Protein AF-0000000075268936 (afdb_homodimer)

Foldseek 3Di:
DPPPDDDPPPPPPPPPPPPPVPLQFDWDAFAPPDDLCVLCVVLVFDSVLLLQLQEDCQFPVNPDRHLVVLLVQLVVLLLVLQLVVCPVPDPDPVRSVVSSVVLLPLVLQLVLLVVSPSQNSHTHGGSDPDDDSVSSSSSSSSSLSRSCVPPNNVSSSVCCVVRRD/DPPPPPPPPPPPPPPPPPPPVPLQFDWDAFAPPDDLCVLCVVLVFDSVLLLQLQEDCQFPVNPDRHLVVLLVQLVVLLLVLQLVVCPVPDPDPVRSVVSSVVLLPLVLQLVLLVVSPSQNSHTHGGSDPDDDSVSSSSSSSSSLSRSCVPPNNVSSSVCCVVRRD

Radius of gyration: 30.67 Å; Cα contacts (8 Å, |Δi|>4): 465; chains: 2; bounding box: 34×104×114 Å

Nearest PDB structures (foldseek):
  7qh7-assembly1_c  TM=8.780E-01  e=1.362E-05  Homo sapiens
  3j6b-assembly1_9  TM=8.388E-01  e=1.164E-05  Saccharomyces cerevisiae
  7oib-assembly1_c  TM=8.449E-01  e=4.105E-05  Homo sapiens
  9h4a-assembly1_B  TM=8.482E-01  e=9.513E-05  Arabidopsis thaliana
  7xw2-assembly1_A  TM=8.266E-01  e=1.710E-03  Homo sapiens

Sequence (330 aa):
MLSTSTLRMAAQQSRRTIHITRSLLAEKSASSTFNAQSMAQQFNLTPTVLTQALTHKSFKHGKVPSNERLQFVGQRSLEFFAMEANMEKMKSVGELKKAVSDVFGPAHLASKFDALGLEAGVQCHLPQDTIPTAVKSQTVLALVGAVYHERGLNAAKDFVKKNVLMLSTSTLRMAAQQSRRTIHITRSLLAEKSASSTFNAQSMAQQFNLTPTVLTQALTHKSFKHGKVPSNERLQFVGQRSLEFFAMEANMEKMKSVGELKKAVSDVFGPAHLASKFDALGLEAGVQCHLPQDTIPTAVKSQTVLALVGAVYHERGLNAAKDFVKKNVL

InterPro domains:
  IPR000999 Ribonuclease III domain [PF14622] (48-165)
  IPR000999 Ribonuclease III domain [SM00535] (48-165)
  IPR000999 Ribonuclease III domain [cd00593] (50-162)
  IPR036389 Ribonuclease III, endonuclease domain superfamily [G3DSA:1.10.1520.10] (5-165)
  IPR036389 Ribonuclease III, endonuclease domain superfamily [SSF69065] (39-163)
  IPR040030 Large ribosomal subunit protein mL57 [PTHR28160] (40-165)

Secondary structure (DSSP, 8-state):
------------------------PEEEPPPTT--HHHHHHHTT--HHHHHHHTB-TTGGGGSS--SHHHHHHHHHHHHHHHHHHHTTT--SHHHHHHHHHHHT-HHHHHHHHHHTT-GGG-BEEESSSS--HHHHHHHHHHHHHHHHHHHHHHHHHHHHHHHT-/------------------------PEEEPPPTT--HHHHHHHTT--HHHHHHHTB-TTGGGGSS--SHHHHHHHHHHHHHHHHHHHTTT--SHHHHHHHHHHHT-HHHHHHHHHHTT-GGG-BEEESSSS--HHHHHHHHHHHHHHHHHHHHHHHHHHHHHHHT-

pLDDT: mean 87.33, std 19.72, range [32.16, 98.88]

Solvent-accessible surface area (backbone atoms only — not comparable to full-atom values): 17901 Å² total; per-residue (Å²): 136,82,79,79,79,77,88,74,77,73,79,73,75,72,71,74,71,76,74,71,72,67,72,58,62,39,76,39,60,53,38,91,82,47,52,53,60,64,56,13,54,75,66,73,43,54,41,69,54,44,50,26,22,29,18,41,60,51,24,74,76,51,76,52,73,41,16,61,46,30,23,54,50,10,47,39,49,48,49,34,50,42,41,66,75,35,52,83,79,30,81,47,49,68,53,34,51,48,58,39,50,53,61,64,32,48,70,52,29,26,51,37,27,58,73,68,62,47,71,45,51,34,21,30,41,40,62,55,97,60,84,50,52,68,57,32,24,45,33,43,27,2,44,44,12,42,34,31,72,76,56,29,68,68,51,25,50,52,48,39,59,74,61,71,105,136,84,79,77,79,76,79,76,76,76,77,75,75,76,75,73,74,75,73,71,71,68,73,58,62,41,76,38,61,53,38,92,81,49,50,52,60,64,55,13,54,77,66,72,44,53,40,67,55,44,48,25,21,28,17,41,60,52,24,74,77,52,75,50,75,40,18,62,46,30,22,53,50,10,46,38,48,49,51,35,50,41,42,65,74,36,51,83,78,29,81,46,50,69,54,34,51,49,58,40,50,52,63,64,31,48,70,52,29,26,51,37,26,60,74,67,62,47,71,45,52,35,22,30,40,39,63,53,97,59,84,49,53,67,56,33,25,46,33,44,26,2,44,46,13,42,35,31,70,76,56,29,68,68,51,26,51,53,50,37,54,72,62,71,98

Structure (mmCIF, N/CA/C/O backbone):
data_AF-0000000075268936-model_v1
#
loop_
_entity.id
_entity.type
_entity.pdbx_description
1 polymer 'RNase III domain-containing protein'
#
loop_
_atom_site.group_PDB
_atom_site.id
_atom_site.type_symbol
_atom_site.label_atom_id
_atom_site.label_alt_id
_atom_site.label_comp_id
_atom_site.label_asym_id
_atom_site.label_entity_id
_atom_site.label_seq_id
_atom_site.pdbx_PDB_ins_code
_atom_site.Cartn_x
_atom_site.Cartn_y
_atom_site.Cartn_z
_atom_site.occupancy
_atom_site.B_iso_or_equiv
_atom_site.auth_seq_id
_atom_site.auth_comp_id
_atom_site.auth_asym_id
_atom_site.auth_atom_id
_atom_site.pdbx_PDB_model_num
ATOM 1 N N . MET A 1 1 ? 8.93 -70.562 57.281 1 32.69 1 MET A N 1
ATOM 2 C CA . MET A 1 1 ? 9.594 -70.312 56 1 32.69 1 MET A CA 1
ATOM 3 C C . MET A 1 1 ? 8.57 -70 54.938 1 32.69 1 MET A C 1
ATOM 5 O O . MET A 1 1 ? 8.062 -70.938 54.25 1 32.69 1 MET A O 1
ATOM 9 N N . LEU A 1 2 ? 7.504 -69.062 55.25 1 36.91 2 LEU A N 1
ATOM 10 C CA . LEU A 1 2 ? 6.395 -68.688 54.406 1 36.91 2 LEU A CA 1
ATOM 11 C C . LEU A 1 2 ? 6.902 -68.062 53.094 1 36.91 2 LEU A C 1
ATOM 13 O O . LEU A 1 2 ? 7.715 -67.125 53.125 1 36.91 2 LEU A O 1
ATOM 17 N N . SER A 1 3 ? 6.832 -68.812 52.062 1 39.16 3 SER A N 1
ATOM 18 C CA . SER A 1 3 ? 7.199 -68.562 50.688 1 39.16 3 SER A CA 1
ATOM 19 C C . SER A 1 3 ? 6.352 -67.438 50.094 1 39.16 3 SER A C 1
ATOM 21 O O . SER A 1 3 ? 5.125 -67.562 50.031 1 39.16 3 SER A O 1
ATOM 23 N N . THR A 1 4 ? 6.551 -66.125 50.562 1 45.56 4 T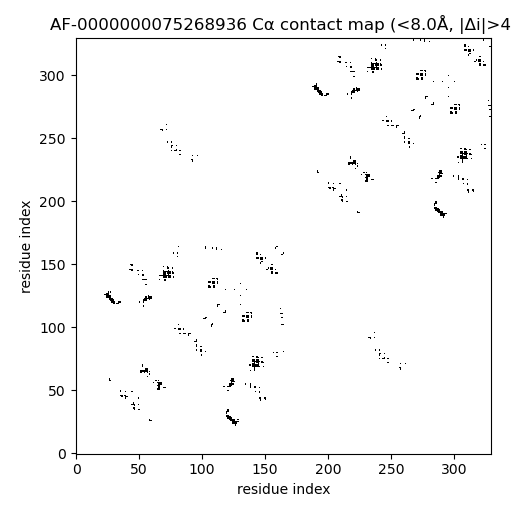HR A N 1
ATOM 24 C CA . THR A 1 4 ? 5.934 -64.938 49.969 1 45.56 4 THR A CA 1
ATOM 25 C C . THR A 1 4 ? 6.129 -64.938 48.469 1 45.56 4 THR A C 1
ATOM 27 O O . THR A 1 4 ? 7.262 -64.875 47.969 1 45.56 4 THR A O 1
ATOM 30 N N . SER A 1 5 ? 5.219 -65.625 47.781 1 32.56 5 SER A N 1
ATOM 31 C CA . SER A 1 5 ? 5.102 -65.688 46.344 1 32.56 5 SER A CA 1
ATOM 32 C C . SER A 1 5 ? 5.285 -64.312 45.719 1 32.56 5 SER A C 1
ATOM 34 O O . SER A 1 5 ? 5.297 -63.281 46.438 1 32.56 5 SER A O 1
ATOM 36 N N . THR A 1 6 ? 4.551 -64 44.531 1 36.19 6 THR A N 1
ATOM 37 C CA . THR A 1 6 ? 4.66 -64.125 43.094 1 36.19 6 THR A CA 1
ATOM 38 C C . THR A 1 6 ? 4.684 -62.719 42.469 1 36.19 6 THR A C 1
ATOM 40 O O . THR A 1 6 ? 5.469 -62.469 41.531 1 36.19 6 THR A O 1
ATOM 43 N N . LEU A 1 7 ? 3.705 -61.625 42.75 1 41.34 7 LEU A N 1
ATOM 44 C CA . LEU A 1 7 ? 3.102 -61.094 41.531 1 41.34 7 LEU A CA 1
ATOM 45 C C . LEU A 1 7 ? 3.912 -59.938 40.969 1 41.34 7 LEU A C 1
ATOM 47 O O . LEU A 1 7 ? 3.99 -58.875 41.594 1 41.34 7 LEU A O 1
ATOM 51 N N . ARG A 1 8 ? 4.988 -60.219 40.25 1 41.38 8 ARG A N 1
ATOM 52 C CA . ARG A 1 8 ? 5.699 -59.219 39.469 1 41.38 8 ARG A CA 1
ATOM 53 C C . ARG A 1 8 ? 4.77 -58.562 38.438 1 41.38 8 ARG A C 1
ATOM 55 O O . ARG A 1 8 ? 4.336 -59.188 37.469 1 41.38 8 ARG A O 1
ATOM 62 N N . MET A 1 9 ? 3.826 -57.688 38.875 1 38.75 9 MET A N 1
ATOM 63 C CA . MET A 1 9 ? 3.113 -56.938 37.844 1 38.75 9 MET A CA 1
ATOM 64 C C . MET A 1 9 ? 4.09 -56.219 36.938 1 38.75 9 MET A C 1
ATOM 66 O O . MET A 1 9 ? 4.887 -55.375 37.375 1 38.75 9 MET A O 1
ATOM 70 N N . ALA A 1 10 ? 4.531 -56.812 35.844 1 33.56 10 ALA A N 1
ATOM 71 C CA . ALA A 1 10 ? 5.246 -56.188 34.75 1 33.56 10 ALA A CA 1
ATOM 72 C C . ALA A 1 10 ? 4.523 -54.938 34.281 1 33.56 10 ALA A C 1
ATOM 74 O O . ALA A 1 10 ? 3.357 -54.969 33.875 1 33.56 10 ALA A O 1
ATOM 75 N N . ALA A 1 11 ? 4.676 -53.781 34.906 1 37.75 11 ALA A N 1
ATOM 76 C CA . ALA A 1 11 ? 4.297 -52.5 34.312 1 37.75 11 ALA A CA 1
ATOM 77 C C . ALA A 1 11 ? 4.656 -52.438 32.812 1 37.75 11 ALA A C 1
ATOM 79 O O . ALA A 1 11 ? 5.836 -52.5 32.469 1 37.75 11 ALA A O 1
ATOM 80 N N . GLN A 1 12 ? 3.91 -53.188 31.953 1 33.09 12 GLN A N 1
ATOM 81 C CA . GLN A 1 12 ? 4.066 -52.969 30.516 1 33.09 12 GLN A CA 1
ATOM 82 C C . GLN A 1 12 ? 4.09 -51.469 30.203 1 33.09 12 GLN A C 1
ATOM 84 O O . GLN A 1 12 ? 3.15 -50.75 30.531 1 33.09 12 GLN A O 1
ATOM 89 N N . GLN A 1 13 ? 5.215 -50.812 30.25 1 41.91 13 GLN A N 1
ATOM 90 C CA . GLN A 1 13 ? 5.43 -49.5 29.625 1 41.91 13 GLN A CA 1
ATOM 91 C C . GLN A 1 13 ? 4.801 -49.438 28.234 1 41.91 13 GLN A C 1
ATOM 93 O O . GLN A 1 13 ? 5.211 -50.188 27.328 1 41.91 13 GLN A O 1
ATOM 98 N N . SER A 1 14 ? 3.471 -49.438 28.203 1 41.81 14 SER A N 1
ATOM 99 C CA . SER A 1 14 ? 2.885 -49.094 26.906 1 41.81 14 SER A CA 1
ATOM 100 C C . SER A 1 14 ? 3.629 -47.938 26.25 1 41.81 14 SER A C 1
ATOM 102 O O . SER A 1 14 ? 3.686 -46.844 26.797 1 41.81 14 SER A O 1
ATOM 104 N N . ARG A 1 15 ? 4.715 -48.219 25.641 1 39.12 15 ARG A N 1
ATOM 105 C CA . ARG A 1 15 ? 5.258 -47.219 24.703 1 39.12 15 ARG A CA 1
ATOM 106 C C . ARG A 1 15 ? 4.18 -46.719 23.75 1 39.12 15 ARG A C 1
ATOM 108 O O . ARG A 1 15 ? 3.684 -47.469 22.906 1 39.12 15 ARG A O 1
ATOM 115 N N . ARG A 1 16 ? 3.248 -45.906 24.266 1 41.31 16 ARG A N 1
ATOM 116 C CA . ARG A 1 16 ? 2.441 -45.188 23.297 1 41.31 16 ARG A CA 1
ATOM 117 C C . ARG A 1 16 ? 3.299 -44.656 22.156 1 41.31 16 ARG A C 1
ATOM 119 O O . ARG A 1 16 ? 4.211 -43.844 22.359 1 41.31 16 ARG A O 1
ATOM 126 N N . THR A 1 17 ? 3.613 -45.531 21.172 1 39.28 17 THR A N 1
ATOM 127 C CA . THR A 1 17 ? 4.16 -45.031 19.922 1 39.28 17 THR A CA 1
ATOM 128 C C . THR A 1 17 ? 3.369 -43.812 19.453 1 39.28 17 THR A C 1
ATOM 130 O O . THR A 1 17 ? 2.174 -43.906 19.172 1 39.28 17 THR A O 1
ATOM 133 N N . ILE A 1 18 ? 3.684 -42.656 19.922 1 45.47 18 ILE A N 1
ATOM 134 C CA . ILE A 1 18 ? 3.148 -41.438 19.312 1 45.47 18 ILE A CA 1
ATOM 135 C C . ILE A 1 18 ? 3.289 -41.5 17.797 1 45.47 18 ILE A C 1
ATOM 137 O O . ILE A 1 18 ? 4.406 -41.531 17.266 1 45.47 18 ILE A O 1
ATOM 141 N N . HIS A 1 19 ? 2.43 -42.281 17.109 1 42.88 19 HIS A N 1
ATOM 142 C CA . HIS A 1 19 ? 2.332 -42.156 15.664 1 42.88 19 HIS A CA 1
ATOM 143 C C . HIS A 1 19 ? 2.246 -40.688 15.242 1 42.88 19 HIS A C 1
ATOM 145 O O . HIS A 1 19 ? 1.24 -40.031 15.5 1 42.88 19 HIS A O 1
ATOM 151 N N . ILE A 1 20 ? 3.309 -39.969 15.289 1 44.38 20 ILE A N 1
ATOM 152 C CA . ILE A 1 20 ? 3.336 -38.656 14.648 1 44.38 20 ILE A CA 1
ATOM 153 C C . ILE A 1 20 ? 2.797 -38.781 13.227 1 44.38 20 ILE A C 1
ATOM 155 O O . ILE A 1 20 ? 3.381 -39.469 12.383 1 44.38 20 ILE A O 1
ATOM 159 N N . THR A 1 21 ? 1.53 -39 13.055 1 43.47 21 THR A N 1
ATOM 160 C CA . THR A 1 21 ? 0.944 -38.844 11.734 1 43.47 21 THR A CA 1
ATOM 161 C C . THR A 1 21 ? 1.653 -37.75 10.953 1 43.47 21 THR A C 1
ATOM 163 O O . THR A 1 21 ? 1.593 -36.562 11.336 1 43.47 21 THR A O 1
ATOM 166 N N . ARG A 1 22 ? 2.789 -37.969 10.492 1 45 22 ARG A N 1
ATOM 167 C CA . ARG A 1 22 ? 3.439 -37.031 9.586 1 45 22 ARG A CA 1
ATOM 168 C C . ARG A 1 22 ? 2.451 -36.5 8.555 1 45 22 ARG A C 1
ATOM 170 O O . ARG A 1 22 ? 1.858 -37.281 7.793 1 45 22 ARG A O 1
ATOM 177 N N . SER A 1 23 ? 1.627 -35.625 8.945 1 50.75 23 SER A N 1
ATOM 178 C CA . SER A 1 23 ? 0.764 -34.969 7.973 1 50.75 23 SER A CA 1
ATOM 179 C C . SER A 1 23 ? 1.445 -34.875 6.609 1 50.75 23 SER A C 1
ATOM 181 O O . SER A 1 23 ? 2.549 -34.312 6.504 1 50.75 23 SER A O 1
ATOM 183 N N . LEU A 1 24 ? 1.363 -35.812 5.723 1 58.16 24 LEU A N 1
ATOM 184 C CA . LEU A 1 24 ? 2.037 -36 4.441 1 58.16 24 LEU A CA 1
ATOM 185 C C . LEU A 1 24 ? 1.908 -34.75 3.578 1 58.16 24 LEU A C 1
ATOM 187 O O . LEU A 1 24 ? 0.797 -34.312 3.289 1 58.16 24 LEU A O 1
ATOM 191 N N . LEU A 1 25 ? 2.793 -33.906 3.738 1 63.84 25 LEU A N 1
ATOM 192 C CA . LEU A 1 25 ? 2.908 -32.844 2.76 1 63.84 25 LEU A CA 1
ATOM 193 C C . LEU A 1 25 ? 2.865 -33.406 1.339 1 63.84 25 LEU A C 1
ATOM 195 O O . LEU A 1 25 ? 3.404 -34.469 1.067 1 63.84 25 LEU A O 1
ATOM 199 N N . ALA A 1 26 ? 1.81 -33 0.592 1 73.25 26 ALA A N 1
ATOM 200 C CA . ALA A 1 26 ? 1.716 -33.344 -0.82 1 73.25 26 ALA A CA 1
ATOM 201 C C . ALA A 1 26 ? 2.213 -32.219 -1.71 1 73.25 26 ALA A C 1
ATOM 203 O O . ALA A 1 26 ? 1.9 -31.047 -1.47 1 73.25 26 ALA A O 1
ATOM 204 N N . GLU A 1 27 ? 3.186 -32.594 -2.533 1 80.88 27 GLU A N 1
ATOM 205 C CA . GLU A 1 27 ? 3.633 -31.641 -3.547 1 80.88 27 GLU A CA 1
ATOM 206 C C . GLU A 1 27 ? 2.621 -31.531 -4.688 1 80.88 27 GLU A C 1
ATOM 208 O O . GLU A 1 27 ? 2.17 -32.531 -5.219 1 80.88 27 GLU A O 1
ATOM 213 N N . LYS A 1 28 ? 2.109 -30.344 -4.824 1 85.75 28 LYS A N 1
ATOM 214 C CA . LYS A 1 28 ? 1.251 -30.094 -5.98 1 85.75 28 LYS A CA 1
ATOM 215 C C . LYS A 1 28 ? 2.01 -29.344 -7.074 1 85.75 28 LYS A C 1
ATOM 217 O O . LYS A 1 28 ? 2.479 -28.219 -6.863 1 85.75 28 LYS A O 1
ATOM 222 N N . SER A 1 29 ? 2.15 -30 -8.195 1 87.25 29 SER A N 1
ATOM 223 C CA . SER A 1 29 ? 2.697 -29.375 -9.398 1 87.25 29 SER A CA 1
ATOM 224 C C . SER A 1 29 ? 1.588 -28.938 -10.352 1 87.25 29 SER A C 1
ATOM 226 O O . SER A 1 29 ? 0.415 -29.234 -10.125 1 87.25 29 SER A O 1
ATOM 228 N N . ALA A 1 30 ? 2.002 -28.188 -11.352 1 87.38 30 ALA A N 1
ATOM 229 C CA . ALA A 1 30 ? 1.01 -27.812 -12.359 1 87.38 30 ALA A CA 1
ATOM 230 C C . ALA A 1 30 ? 0.38 -29.062 -12.984 1 87.38 30 ALA A C 1
ATOM 232 O O . ALA A 1 30 ? 1.065 -30.047 -13.234 1 87.38 30 ALA A O 1
ATOM 233 N N . SER A 1 31 ? -0.886 -28.953 -13.148 1 84.62 31 SER A N 1
ATOM 234 C CA . SER A 1 31 ? -1.582 -30.094 -13.742 1 84.62 31 SER A CA 1
ATOM 235 C C . SER A 1 31 ? -1.047 -30.391 -15.141 1 84.62 31 SER A C 1
ATOM 237 O O . SER A 1 31 ? -0.481 -29.516 -15.797 1 84.62 31 SER A O 1
ATOM 239 N N . SER A 1 32 ? -1.181 -31.578 -15.578 1 85.19 32 SER A N 1
ATOM 240 C CA . SER A 1 32 ? -0.719 -32 -16.891 1 85.19 32 SER A CA 1
ATOM 241 C C . SER A 1 32 ? -1.484 -31.297 -18 1 85.19 32 SER A C 1
ATOM 243 O O . SER A 1 32 ? -0.992 -31.188 -19.125 1 85.19 32 SER A O 1
ATOM 245 N N . THR A 1 33 ? -2.602 -30.781 -17.688 1 86.31 33 THR A N 1
ATOM 246 C CA . THR A 1 33 ? -3.439 -30.125 -18.672 1 86.31 33 THR A CA 1
ATOM 247 C C . THR A 1 33 ? -3.201 -28.609 -18.656 1 86.31 33 THR A C 1
ATOM 249 O O . THR A 1 33 ? -3.711 -27.891 -19.516 1 86.31 33 THR A O 1
ATOM 252 N N . PHE A 1 34 ? -2.43 -28.266 -17.625 1 89.94 34 PHE A N 1
ATOM 253 C CA . PHE A 1 34 ? -2.178 -26.844 -17.5 1 89.94 34 PHE A CA 1
ATOM 254 C C . PHE A 1 34 ? -1.255 -26.359 -18.609 1 89.94 34 PHE A C 1
ATOM 256 O O . PHE A 1 34 ? -0.156 -26.891 -18.797 1 89.94 34 PHE A O 1
ATOM 263 N N . ASN A 1 35 ? -1.751 -25.406 -19.406 1 92.12 35 ASN A N 1
ATOM 264 C CA . ASN A 1 35 ? -0.965 -24.766 -20.469 1 92.12 35 ASN A CA 1
ATOM 265 C C . ASN A 1 35 ? -0.542 -23.359 -20.078 1 92.12 35 ASN A C 1
ATOM 267 O O . ASN A 1 35 ? -1.312 -22.406 -20.234 1 92.12 35 ASN A O 1
ATOM 271 N N . ALA A 1 36 ? 0.721 -23.328 -19.688 1 92.5 36 ALA A N 1
ATOM 272 C CA . ALA A 1 36 ? 1.237 -22.047 -19.203 1 92.5 36 ALA A CA 1
ATOM 273 C C . ALA A 1 36 ? 1.24 -21 -20.312 1 92.5 36 ALA A C 1
ATOM 275 O O . ALA A 1 36 ? 0.96 -19.828 -20.062 1 92.5 36 ALA A O 1
ATOM 276 N N . GLN A 1 37 ? 1.532 -21.453 -21.484 1 94.12 37 GLN A N 1
ATOM 277 C CA . GLN A 1 37 ? 1.596 -20.547 -22.609 1 94.12 37 GLN A CA 1
ATOM 278 C C . GLN A 1 37 ? 0.224 -19.938 -22.922 1 94.12 37 GLN A C 1
ATOM 280 O O . GLN A 1 37 ? 0.09 -18.734 -23.078 1 94.12 37 GLN A O 1
ATOM 285 N N . SER A 1 38 ? -0.738 -20.781 -22.938 1 94.69 38 SER A N 1
ATOM 286 C CA . SER A 1 38 ? -2.096 -20.328 -23.234 1 94.69 38 SER A CA 1
ATOM 287 C C . SER A 1 38 ? -2.623 -19.391 -22.156 1 94.69 38 SER A C 1
ATOM 289 O O . SER A 1 38 ? -3.186 -18.344 -22.469 1 94.69 38 SER A O 1
ATOM 291 N N . MET A 1 39 ? -2.445 -19.719 -20.953 1 94.5 39 MET A N 1
ATOM 292 C CA . MET A 1 39 ? -2.928 -18.875 -19.844 1 94.5 39 MET A CA 1
ATOM 293 C C . MET A 1 39 ? -2.178 -17.547 -19.812 1 94.5 39 MET A C 1
ATOM 295 O O . MET A 1 39 ? -2.779 -16.5 -19.578 1 94.5 39 MET A O 1
ATOM 299 N N . ALA A 1 40 ? -0.877 -17.641 -20 1 96.38 40 ALA A N 1
ATOM 300 C CA . ALA A 1 40 ? -0.067 -16.422 -20 1 96.38 40 ALA A CA 1
ATOM 301 C C . ALA A 1 40 ? -0.568 -15.438 -21.047 1 96.38 40 ALA A C 1
ATOM 303 O O . ALA A 1 40 ? -0.594 -14.227 -20.812 1 96.38 40 ALA A O 1
ATOM 304 N N . GLN A 1 41 ? -0.966 -15.93 -22.156 1 95.62 41 GLN A N 1
ATOM 305 C CA . GLN A 1 41 ? -1.459 -15.086 -23.25 1 95.62 41 GLN A CA 1
ATOM 306 C C . GLN A 1 41 ? -2.725 -14.344 -22.828 1 95.62 41 GLN A C 1
ATOM 308 O O . GLN A 1 41 ? -2.949 -13.211 -23.25 1 95.62 41 GLN A O 1
ATOM 313 N N . GLN A 1 42 ? -3.521 -14.977 -22 1 93.94 42 GLN A N 1
ATOM 314 C CA . GLN A 1 42 ? -4.746 -14.352 -21.516 1 93.94 42 GLN A CA 1
ATOM 315 C C . GLN A 1 42 ? -4.441 -13.07 -20.75 1 93.94 42 GLN A C 1
ATOM 317 O O . GLN A 1 42 ? -5.234 -12.125 -20.766 1 93.94 42 GLN A O 1
ATOM 322 N N . PHE A 1 43 ? -3.25 -13.055 -20.141 1 95.12 43 PHE A N 1
ATOM 323 C CA . PHE A 1 43 ? -2.881 -11.914 -19.312 1 95.12 43 PHE A CA 1
ATOM 324 C C . PHE A 1 43 ? -1.768 -11.102 -19.953 1 95.12 43 PHE A C 1
ATOM 326 O O . PHE A 1 43 ? -1.214 -10.195 -19.344 1 95.12 43 PHE A O 1
ATOM 333 N N . ASN A 1 44 ? -1.39 -11.516 -21.188 1 97.19 44 ASN A N 1
ATOM 334 C CA . ASN A 1 44 ? -0.283 -10.898 -21.906 1 97.19 44 ASN A CA 1
ATOM 335 C C . ASN A 1 44 ? 1.008 -10.938 -21.094 1 97.19 44 ASN A C 1
ATOM 337 O O . ASN A 1 44 ? 1.688 -9.922 -20.953 1 97.19 44 ASN A O 1
ATOM 341 N N . LEU A 1 45 ? 1.224 -12.086 -20.484 1 98.44 45 LEU A N 1
ATOM 342 C CA . LEU A 1 45 ? 2.439 -12.336 -19.719 1 98.44 45 LEU A CA 1
ATOM 343 C C . LEU A 1 45 ? 3.312 -13.375 -20.406 1 98.44 45 LEU A C 1
ATOM 345 O O . LEU A 1 45 ? 2.84 -14.109 -21.281 1 98.44 45 LEU A O 1
ATOM 349 N N . THR A 1 46 ? 4.57 -13.375 -20.094 1 98.25 46 THR A N 1
ATOM 350 C CA . THR A 1 46 ? 5.406 -14.508 -20.469 1 98.25 46 THR A CA 1
ATOM 351 C C . THR A 1 46 ? 5.09 -15.727 -19.609 1 98.25 46 THR A C 1
ATOM 353 O O . THR A 1 46 ? 4.746 -15.586 -18.422 1 98.25 46 THR A O 1
ATOM 356 N N . PRO A 1 47 ? 5.215 -16.875 -20.234 1 97.69 47 PRO A N 1
ATOM 357 C CA . PRO A 1 47 ? 4.938 -18.078 -19.453 1 97.69 47 PRO A CA 1
ATOM 358 C C . PRO A 1 47 ? 5.812 -18.188 -18.203 1 97.69 47 PRO A C 1
ATOM 360 O O . PRO A 1 47 ? 5.367 -18.703 -17.188 1 97.69 47 PRO A O 1
ATOM 363 N N . THR A 1 48 ? 6.973 -17.703 -18.281 1 97.5 48 THR A N 1
ATOM 364 C CA . THR A 1 48 ? 7.898 -17.781 -17.156 1 97.5 48 THR A CA 1
ATOM 365 C C . THR A 1 48 ? 7.398 -16.953 -15.984 1 97.5 48 THR A C 1
ATOM 367 O O . THR A 1 48 ? 7.371 -17.422 -14.844 1 97.5 48 THR A O 1
ATOM 370 N N . VAL A 1 49 ? 6.938 -15.781 -16.266 1 98.19 49 VAL A N 1
ATOM 371 C CA . VAL A 1 49 ? 6.465 -14.883 -15.203 1 98.19 49 VAL A CA 1
ATOM 372 C C . VAL A 1 49 ? 5.148 -15.406 -14.641 1 98.19 49 VAL A C 1
ATOM 374 O O . VAL A 1 49 ? 4.926 -15.359 -13.422 1 98.19 49 VAL A O 1
ATOM 377 N N . LEU A 1 50 ? 4.301 -15.922 -15.523 1 98.44 50 LEU A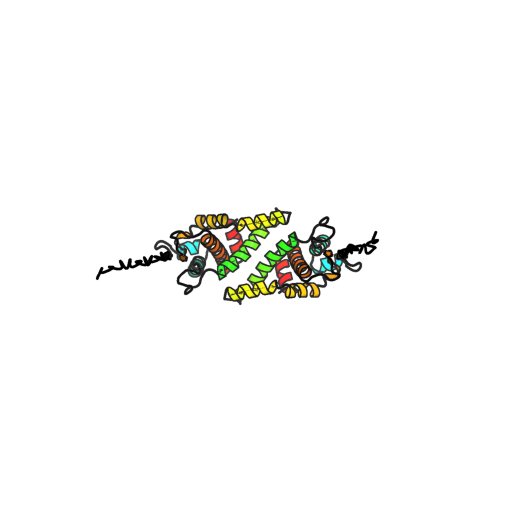 N 1
ATOM 378 C CA . LEU A 1 50 ? 3.053 -16.5 -15.039 1 98.44 50 LEU A CA 1
ATOM 379 C C . LEU A 1 50 ? 3.328 -17.688 -14.117 1 98.44 50 LEU A C 1
ATOM 381 O O . LEU A 1 50 ? 2.73 -17.797 -13.047 1 98.44 50 LEU A O 1
ATOM 385 N N . THR A 1 51 ? 4.25 -18.531 -14.539 1 97.75 51 THR A N 1
ATOM 386 C CA . THR A 1 51 ? 4.59 -19.703 -13.734 1 97.75 51 THR A CA 1
ATOM 387 C C . THR A 1 51 ? 5.133 -19.266 -12.367 1 97.75 51 THR A C 1
ATOM 389 O O . THR A 1 51 ? 4.762 -19.844 -11.344 1 97.75 51 THR A O 1
ATOM 392 N N . GLN A 1 52 ? 5.926 -18.281 -12.375 1 98 52 GLN A N 1
ATOM 393 C CA . GLN A 1 52 ? 6.441 -17.766 -11.109 1 98 52 GLN A CA 1
ATOM 394 C C . GLN A 1 52 ? 5.309 -17.25 -10.227 1 98 52 GLN A C 1
ATOM 396 O O . GLN A 1 52 ? 5.293 -17.5 -9.023 1 98 52 GLN A O 1
ATOM 401 N N . ALA A 1 53 ? 4.359 -16.547 -10.805 1 98.69 53 ALA A N 1
ATOM 402 C CA . ALA A 1 53 ? 3.225 -16 -10.062 1 98.69 53 ALA A CA 1
ATOM 403 C C . ALA A 1 53 ? 2.398 -17.125 -9.43 1 98.69 53 ALA A C 1
ATOM 405 O O . ALA A 1 53 ? 1.777 -16.922 -8.383 1 98.69 53 ALA A O 1
ATOM 406 N N . LEU A 1 54 ? 2.479 -18.297 -10.031 1 98.44 54 LEU A N 1
ATOM 407 C CA . LEU A 1 54 ? 1.658 -19.422 -9.594 1 98.44 54 LEU A CA 1
ATOM 408 C C . LEU A 1 54 ? 2.459 -20.375 -8.703 1 98.44 54 LEU A C 1
ATOM 410 O O . LEU A 1 54 ? 1.972 -21.438 -8.336 1 98.44 54 LEU A O 1
ATOM 414 N N . THR A 1 55 ? 3.627 -19.969 -8.281 1 98.19 55 THR A N 1
ATOM 415 C CA . THR A 1 55 ? 4.5 -20.828 -7.504 1 98.19 55 THR A CA 1
ATOM 416 C C . THR A 1 55 ? 4.609 -20.344 -6.062 1 98.19 55 THR A C 1
ATOM 418 O O . THR A 1 55 ? 5.195 -19.297 -5.805 1 98.19 55 THR A O 1
ATOM 421 N N . HIS A 1 56 ? 4.043 -21.078 -5.188 1 97.31 56 HIS A N 1
ATOM 422 C CA . HIS A 1 56 ? 4.121 -20.781 -3.762 1 97.31 56 HIS A CA 1
ATOM 423 C C . HIS A 1 56 ? 5.508 -21.078 -3.211 1 97.31 56 HIS A C 1
ATOM 425 O O . HIS A 1 56 ? 6.199 -21.969 -3.711 1 97.31 56 HIS A O 1
ATOM 431 N N . LYS A 1 57 ? 5.867 -20.453 -2.145 1 95.44 57 LYS A N 1
ATOM 432 C CA . LYS A 1 57 ? 7.203 -20.578 -1.569 1 95.44 57 LYS A CA 1
ATOM 433 C C . LYS A 1 57 ? 7.453 -22 -1.06 1 95.44 57 LYS A C 1
ATOM 435 O O . LYS A 1 57 ? 8.602 -22.406 -0.904 1 95.44 57 LYS A O 1
ATOM 440 N N . SER A 1 58 ? 6.383 -22.719 -0.757 1 93.31 58 SER A N 1
ATOM 441 C CA . SER A 1 58 ? 6.516 -24.062 -0.229 1 93.31 58 SER A CA 1
ATOM 442 C C . SER A 1 58 ? 6.949 -25.047 -1.317 1 93.31 58 SER A C 1
ATOM 444 O O . SER A 1 58 ? 7.352 -26.172 -1.021 1 93.31 58 SER A O 1
ATOM 446 N N . PHE A 1 59 ? 6.848 -24.578 -2.529 1 93.69 59 PHE A N 1
ATOM 447 C CA . PHE A 1 59 ? 7.117 -25.484 -3.641 1 93.69 59 PHE A CA 1
ATOM 448 C C . PHE A 1 59 ? 8.609 -25.766 -3.758 1 93.69 59 PHE A C 1
ATOM 450 O O . PHE A 1 59 ? 9.43 -24.844 -3.701 1 93.69 59 PHE A O 1
ATOM 457 N N . LYS A 1 60 ? 9.062 -27 -3.764 1 91.88 60 LYS A N 1
ATOM 458 C CA . LYS A 1 60 ? 10.43 -27.484 -3.963 1 91.88 60 LYS A CA 1
ATOM 459 C C . LYS A 1 60 ? 11.383 -26.844 -2.959 1 91.88 60 LYS A C 1
ATOM 461 O O . LYS A 1 60 ? 12.516 -26.5 -3.305 1 91.88 60 LYS A O 1
ATOM 466 N N . HIS A 1 61 ? 10.867 -26.547 -1.865 1 85.06 61 HIS A N 1
ATOM 467 C CA . HIS A 1 61 ? 11.664 -26.047 -0.744 1 85.06 61 HIS A CA 1
ATOM 468 C C . HIS A 1 61 ? 12.453 -24.812 -1.128 1 85.06 61 HIS A C 1
ATOM 470 O O . HIS A 1 61 ? 13.625 -24.672 -0.771 1 85.06 61 HIS A O 1
ATOM 476 N N . GLY A 1 62 ? 11.844 -24.031 -2.023 1 82.94 62 GLY A N 1
ATOM 477 C CA . GLY A 1 62 ? 12.445 -22.75 -2.348 1 82.94 62 GLY A CA 1
ATOM 478 C C . GLY A 1 62 ? 13.531 -22.844 -3.398 1 82.94 62 GLY A C 1
ATOM 479 O O . GLY A 1 62 ? 14.227 -21.859 -3.67 1 82.94 62 GLY A O 1
ATOM 480 N N . LYS A 1 63 ? 13.656 -23.938 -4.047 1 89.19 63 LYS A N 1
ATOM 481 C CA . LYS A 1 63 ? 14.711 -24.125 -5.039 1 89.19 63 LYS A CA 1
ATOM 482 C C . LYS A 1 63 ? 14.352 -23.453 -6.363 1 89.19 63 LYS A C 1
ATOM 484 O O . LYS A 1 63 ? 15.203 -23.328 -7.246 1 89.19 63 LYS A O 1
ATOM 489 N N . VAL A 1 64 ? 13.148 -23.125 -6.488 1 92.81 64 VAL A N 1
ATOM 490 C CA . VAL A 1 64 ? 12.688 -22.375 -7.656 1 92.81 64 VAL A CA 1
ATOM 491 C C . VAL A 1 64 ? 12.148 -21.016 -7.223 1 92.81 64 VAL A C 1
ATOM 493 O O . VAL A 1 64 ? 11.734 -20.844 -6.074 1 92.81 64 VAL A O 1
ATOM 496 N N . PRO A 1 65 ? 12.156 -20.094 -8.109 1 94.81 65 PRO A N 1
ATOM 497 C CA . PRO A 1 65 ? 11.633 -18.781 -7.742 1 94.81 65 PRO A CA 1
ATOM 498 C C . PRO A 1 65 ? 10.156 -18.828 -7.352 1 94.81 65 PRO A C 1
ATOM 500 O O . PRO A 1 65 ? 9.336 -19.375 -8.086 1 94.81 65 PRO A O 1
ATOM 503 N N . SER A 1 66 ? 9.844 -18.328 -6.18 1 97.69 66 SER A N 1
ATOM 504 C CA . SER A 1 66 ? 8.469 -18.25 -5.703 1 97.69 66 SER A CA 1
ATOM 505 C C . SER A 1 66 ? 7.812 -16.938 -6.113 1 97.69 66 SER A C 1
ATOM 507 O O . SER A 1 66 ? 8.469 -16.062 -6.684 1 97.69 66 SER A O 1
ATOM 509 N N . ASN A 1 67 ? 6.574 -16.875 -5.711 1 98.31 67 ASN A N 1
ATOM 510 C CA . ASN A 1 67 ? 5.828 -15.695 -6.133 1 98.31 67 ASN A CA 1
ATOM 511 C C . ASN A 1 67 ? 5.875 -14.594 -5.074 1 98.31 67 ASN A C 1
ATOM 513 O O . ASN A 1 67 ? 5.137 -13.609 -5.164 1 98.31 67 ASN A O 1
ATOM 517 N N . GLU A 1 68 ? 6.793 -14.617 -4.117 1 98.31 68 GLU A N 1
ATOM 518 C CA . GLU A 1 68 ? 6.812 -13.703 -2.977 1 98.31 68 GLU A CA 1
ATOM 519 C C . GLU A 1 68 ? 7.098 -12.273 -3.424 1 98.31 68 GLU A C 1
ATOM 521 O O . GLU A 1 68 ? 6.453 -11.328 -2.951 1 98.31 68 GLU A O 1
ATOM 526 N N . ARG A 1 69 ? 8.031 -12.133 -4.281 1 98.12 69 ARG A N 1
ATOM 527 C CA . ARG A 1 69 ? 8.344 -10.781 -4.742 1 98.12 69 ARG A CA 1
ATOM 528 C C . ARG A 1 69 ? 7.184 -10.195 -5.543 1 98.12 69 ARG A C 1
ATOM 530 O O . ARG A 1 69 ? 6.836 -9.023 -5.375 1 98.12 69 ARG A O 1
ATOM 537 N N . LEU A 1 70 ? 6.621 -11.008 -6.391 1 98.5 70 LEU A N 1
ATOM 538 C CA . LEU A 1 70 ? 5.465 -10.57 -7.164 1 98.5 70 LEU A CA 1
ATOM 539 C C . LEU A 1 70 ? 4.289 -10.25 -6.25 1 98.5 70 LEU A C 1
ATOM 541 O O . LEU A 1 70 ? 3.543 -9.297 -6.5 1 98.5 70 LEU A O 1
ATOM 545 N N . GLN A 1 71 ? 4.125 -11.062 -5.211 1 98.81 71 GLN A N 1
ATOM 546 C CA . GLN A 1 71 ? 3.096 -10.789 -4.215 1 98.81 71 GLN A CA 1
ATOM 547 C C . GLN A 1 71 ? 3.277 -9.398 -3.611 1 98.81 71 GLN A C 1
ATOM 549 O O . GLN A 1 71 ? 2.309 -8.648 -3.453 1 98.81 71 GLN A O 1
ATOM 554 N N . PHE A 1 72 ? 4.484 -9.133 -3.279 1 98.81 72 PHE A N 1
ATOM 555 C CA . PHE A 1 72 ? 4.809 -7.855 -2.662 1 98.81 72 PHE A CA 1
ATOM 556 C C . PHE A 1 72 ? 4.457 -6.699 -3.594 1 98.81 72 PHE A C 1
ATOM 558 O O . PHE A 1 72 ? 3.811 -5.734 -3.178 1 98.81 72 PHE A O 1
ATOM 565 N N . VAL A 1 73 ? 4.812 -6.793 -4.777 1 98.56 73 VAL A N 1
ATOM 566 C CA . VAL A 1 73 ? 4.512 -5.785 -5.789 1 98.56 73 VAL A CA 1
ATOM 567 C C . VAL A 1 73 ? 3.002 -5.695 -6 1 98.56 73 VAL A C 1
ATOM 569 O O . VAL A 1 73 ? 2.436 -4.602 -6.031 1 98.56 73 VAL A O 1
ATOM 572 N N . GLY A 1 74 ? 2.379 -6.828 -6.059 1 98.75 74 GLY A N 1
ATOM 573 C CA . GLY A 1 74 ? 0.943 -6.887 -6.281 1 98.75 74 GLY A CA 1
ATOM 574 C C . GLY A 1 74 ? 0.134 -6.305 -5.141 1 98.75 74 GLY A C 1
ATOM 575 O O . GLY A 1 74 ? -0.886 -5.648 -5.367 1 98.75 74 GLY A O 1
ATOM 576 N N . GLN A 1 75 ? 0.588 -6.547 -3.949 1 98.56 75 GLN A N 1
ATOM 577 C CA . GLN A 1 75 ? -0.113 -6.039 -2.775 1 98.56 75 GLN A CA 1
ATOM 578 C C . GLN A 1 75 ? -0.112 -4.512 -2.752 1 98.56 75 GLN A C 1
ATOM 580 O O . GLN A 1 75 ? -1.157 -3.889 -2.557 1 98.56 75 GLN A O 1
ATOM 585 N N . ARG A 1 76 ? 1.01 -3.934 -2.959 1 98.5 76 ARG A N 1
ATOM 586 C CA . ARG A 1 76 ? 1.122 -2.479 -2.943 1 98.5 76 ARG A CA 1
ATOM 587 C C . ARG A 1 76 ? 0.359 -1.857 -4.109 1 98.5 76 ARG A C 1
ATOM 589 O O . ARG A 1 76 ? -0.312 -0.836 -3.945 1 98.5 76 ARG A O 1
ATOM 596 N N . SER A 1 77 ? 0.445 -2.502 -5.238 1 98.62 77 SER A N 1
ATOM 597 C CA . SER A 1 77 ? -0.284 -2.014 -6.402 1 98.62 77 SER A CA 1
ATOM 598 C C . SER A 1 77 ? -1.791 -2.084 -6.18 1 98.62 77 SER A C 1
ATOM 600 O O . SER A 1 77 ? -2.502 -1.098 -6.391 1 98.62 77 SER A O 1
ATOM 602 N N . LEU A 1 78 ? -2.225 -3.199 -5.719 1 98.75 78 LEU A N 1
ATOM 603 C CA . LEU A 1 78 ? -3.654 -3.402 -5.52 1 98.75 78 LEU A CA 1
ATOM 604 C C . LEU A 1 78 ? -4.195 -2.447 -4.461 1 98.75 78 LEU A C 1
ATOM 606 O O . LEU A 1 78 ? -5.305 -1.923 -4.598 1 98.75 78 LEU A O 1
ATOM 610 N N . GLU A 1 79 ? -3.447 -2.264 -3.449 1 98.62 79 GLU A N 1
ATOM 611 C CA . GLU A 1 79 ? -3.867 -1.342 -2.398 1 98.62 79 GLU A CA 1
ATOM 612 C C . GLU A 1 79 ? -4.031 0.075 -2.939 1 98.62 79 GLU A C 1
ATOM 614 O O . GLU A 1 79 ? -5.012 0.753 -2.631 1 98.62 79 GLU A O 1
ATOM 619 N N . PHE A 1 80 ? -3.102 0.464 -3.676 1 98.56 80 PHE A N 1
ATOM 620 C CA . PHE A 1 80 ? -3.143 1.791 -4.277 1 98.56 80 PHE A CA 1
ATOM 621 C C . PHE A 1 80 ? -4.332 1.921 -5.223 1 98.56 80 PHE A C 1
ATOM 623 O O . PHE A 1 80 ? -5.07 2.906 -5.172 1 98.56 80 PHE A O 1
ATOM 630 N N . PHE A 1 81 ? -4.539 0.892 -6.035 1 98.56 81 PHE A N 1
ATOM 631 C CA . PHE A 1 81 ? -5.641 0.92 -6.992 1 98.56 81 PHE A CA 1
ATOM 632 C C . PHE A 1 81 ? -6.984 0.901 -6.273 1 98.56 81 PHE A C 1
ATOM 634 O O . PHE A 1 81 ? -7.926 1.58 -6.688 1 98.56 81 PHE A O 1
ATOM 641 N N . ALA A 1 82 ? -7.094 0.099 -5.277 1 98.44 82 ALA A N 1
ATOM 642 C CA . ALA A 1 82 ? -8.328 0.031 -4.5 1 98.44 82 ALA A CA 1
ATOM 643 C C . ALA A 1 82 ? -8.641 1.376 -3.854 1 98.44 82 ALA A C 1
ATOM 645 O O . ALA A 1 82 ? -9.797 1.814 -3.848 1 98.44 82 ALA A O 1
ATOM 646 N N . MET A 1 83 ? -7.594 2.002 -3.287 1 98.31 83 MET A N 1
ATOM 647 C CA . MET A 1 83 ? -7.762 3.336 -2.715 1 98.31 83 MET A CA 1
ATOM 648 C C . MET A 1 83 ? -8.242 4.324 -3.771 1 98.31 83 MET A C 1
ATOM 650 O O . MET A 1 83 ? -9.227 5.031 -3.561 1 98.31 83 MET A O 1
ATOM 654 N N . GLU A 1 84 ? -7.621 4.316 -4.934 1 97.5 84 GLU A N 1
ATOM 655 C CA . GLU A 1 84 ? -7.969 5.227 -6.02 1 97.5 84 GLU A CA 1
ATOM 656 C C . GLU A 1 84 ? -9.406 5 -6.488 1 97.5 84 GLU A C 1
ATOM 658 O O . GLU A 1 84 ? -10.133 5.957 -6.762 1 97.5 84 GLU A O 1
ATOM 663 N N . ALA A 1 85 ? -9.789 3.777 -6.504 1 97.19 85 ALA A N 1
ATOM 664 C CA . ALA A 1 85 ? -11.109 3.414 -7.008 1 97.19 85 ALA A CA 1
ATOM 665 C C . ALA A 1 85 ? -12.203 3.855 -6.047 1 97.19 85 ALA A C 1
ATOM 667 O O . ALA A 1 85 ? -13.367 4 -6.441 1 97.19 85 ALA A O 1
ATOM 668 N N . ASN A 1 86 ? -11.852 4.09 -4.777 1 97.56 86 ASN A N 1
ATOM 669 C CA . ASN A 1 86 ? -12.898 4.27 -3.779 1 97.56 86 ASN A CA 1
ATOM 670 C C . ASN A 1 86 ? -12.844 5.66 -3.152 1 97.56 86 ASN A C 1
ATOM 672 O O . ASN A 1 86 ? -13.797 6.098 -2.514 1 97.56 86 ASN A O 1
ATOM 676 N N . MET A 1 87 ? -11.773 6.41 -3.303 1 96.44 87 MET A N 1
ATOM 677 C CA . MET A 1 87 ? -11.516 7.605 -2.506 1 96.44 87 MET A CA 1
ATOM 678 C C . MET A 1 87 ? -12.508 8.711 -2.85 1 96.44 87 MET A C 1
ATOM 680 O O . MET A 1 87 ? -12.805 9.57 -2.014 1 96.44 87 MET A O 1
ATOM 684 N N . GLU A 1 88 ? -13.055 8.703 -4.031 1 94.06 88 GLU A N 1
ATOM 685 C CA . GLU A 1 88 ? -14.008 9.742 -4.41 1 94.06 88 GLU A CA 1
ATOM 686 C C . GLU A 1 88 ? -15.383 9.484 -3.797 1 94.06 88 GLU A C 1
ATOM 688 O O . GLU A 1 88 ? -16.078 10.422 -3.402 1 94.06 88 GLU A O 1
ATOM 693 N N . LYS A 1 89 ? -15.734 8.312 -3.664 1 94.81 89 LYS A N 1
ATOM 694 C CA . LYS A 1 89 ? -17.062 7.941 -3.186 1 94.81 89 LYS A CA 1
ATOM 695 C C . LYS A 1 89 ? -17.094 7.84 -1.663 1 94.81 89 LYS A C 1
ATOM 697 O O . LYS A 1 89 ? -18.125 8.109 -1.037 1 94.81 89 LYS A O 1
ATOM 702 N N . MET A 1 90 ? -16.016 7.422 -1.162 1 94.94 90 MET A N 1
ATOM 703 C CA . MET A 1 90 ? -15.914 7.254 0.285 1 94.94 90 MET A CA 1
ATOM 704 C C . MET A 1 90 ? -15.289 8.484 0.936 1 94.94 90 MET A C 1
ATOM 706 O O . MET A 1 90 ? -14.07 8.641 0.925 1 94.94 90 MET A O 1
ATOM 710 N N . LYS A 1 91 ? -16.109 9.211 1.638 1 90.44 91 LYS A N 1
ATOM 711 C CA . LYS A 1 91 ? -15.625 10.516 2.096 1 90.44 91 LYS A CA 1
ATOM 712 C C . LYS A 1 91 ? -14.969 10.406 3.469 1 90.44 91 LYS A C 1
ATOM 714 O O . LYS A 1 91 ? -14 11.109 3.758 1 90.44 91 LYS A O 1
ATOM 719 N N . SER A 1 92 ? -15.406 9.469 4.301 1 94.88 92 SER A N 1
ATOM 720 C CA . SER A 1 92 ? -14.797 9.312 5.613 1 94.88 92 SER A CA 1
ATOM 721 C C . SER A 1 92 ? -13.617 8.344 5.562 1 94.88 92 SER A C 1
ATOM 723 O O . SER A 1 92 ? -13.602 7.426 4.742 1 94.88 92 SER A O 1
ATOM 725 N N . VAL A 1 93 ? -12.633 8.547 6.457 1 96.75 93 VAL A N 1
ATOM 726 C CA . VAL A 1 93 ? -11.469 7.672 6.508 1 96.75 93 VAL A CA 1
ATOM 727 C C . VAL A 1 93 ? -11.906 6.25 6.848 1 96.75 93 VAL A C 1
ATOM 729 O O . VAL A 1 93 ? -11.367 5.281 6.305 1 96.75 93 VAL A O 1
ATOM 732 N N . GLY A 1 94 ? -12.867 6.125 7.766 1 97.62 94 GLY A N 1
ATOM 733 C CA . GLY A 1 94 ? -13.359 4.809 8.133 1 97.62 94 GLY A CA 1
ATOM 734 C C . GLY A 1 94 ? -13.969 4.047 6.969 1 97.62 94 GLY A C 1
ATOM 735 O O . GLY A 1 94 ? -13.688 2.859 6.789 1 97.62 94 GLY A O 1
ATOM 736 N N . GLU A 1 95 ? -14.742 4.699 6.18 1 97.56 95 GLU A N 1
ATOM 737 C CA . GLU A 1 95 ? -15.367 4.086 5.008 1 97.56 95 GLU A CA 1
ATOM 738 C C . GLU A 1 95 ? -14.32 3.715 3.961 1 97.56 95 GLU A C 1
ATOM 740 O O . GLU A 1 95 ? -14.398 2.648 3.348 1 97.56 95 GLU A O 1
ATOM 745 N N . LEU A 1 96 ? -13.398 4.617 3.758 1 98.06 96 LEU A N 1
ATOM 746 C CA . LEU A 1 96 ? -12.352 4.363 2.773 1 98.06 96 LEU A CA 1
ATOM 747 C C . LEU A 1 96 ? -11.484 3.184 3.199 1 98.06 96 LEU A C 1
ATOM 749 O O . LEU A 1 96 ? -11.195 2.295 2.393 1 98.06 96 LEU A O 1
ATOM 753 N N . LYS A 1 97 ? -11.117 3.123 4.473 1 98.25 97 LYS A N 1
ATOM 754 C CA . LYS A 1 97 ? -10.344 2.016 5.023 1 98.25 97 LYS A CA 1
ATOM 755 C C . LYS A 1 97 ? -11.078 0.691 4.855 1 98.25 97 LYS A C 1
ATOM 757 O O . LYS A 1 97 ? -10.484 -0.307 4.441 1 98.25 97 LYS A O 1
ATOM 762 N N . LYS A 1 98 ? -12.289 0.71 5.125 1 97.88 98 LYS A N 1
ATOM 763 C CA . LYS A 1 98 ? -13.102 -0.499 5.012 1 97.88 98 LYS A CA 1
ATOM 764 C C . LYS A 1 98 ? -13.188 -0.966 3.561 1 97.88 98 LYS A C 1
ATOM 766 O O . LYS A 1 98 ? -13.031 -2.154 3.275 1 97.88 98 LYS A O 1
ATOM 771 N N . ALA A 1 99 ? -13.43 -0.035 2.668 1 97.31 99 ALA A N 1
ATOM 772 C CA . ALA A 1 99 ? -13.539 -0.367 1.25 1 97.31 99 ALA A CA 1
ATOM 773 C C . ALA A 1 99 ? -12.258 -1.006 0.732 1 97.31 99 ALA A C 1
ATOM 775 O O . ALA A 1 99 ? -12.297 -1.996 -0.002 1 97.31 99 ALA A O 1
ATOM 776 N N . VAL A 1 100 ? -11.109 -0.483 1.12 1 97.88 100 VAL A N 1
ATOM 777 C CA . VAL A 1 100 ? -9.828 -1.012 0.678 1 97.88 100 VAL A CA 1
ATOM 778 C C . VAL A 1 100 ? -9.578 -2.371 1.326 1 97.88 100 VAL A C 1
ATOM 780 O O . VAL A 1 100 ? -9.164 -3.32 0.654 1 97.88 100 VAL A O 1
ATOM 783 N N . SER A 1 101 ? -9.867 -2.441 2.605 1 97.94 101 SER A N 1
ATOM 784 C CA . SER A 1 101 ? -9.672 -3.695 3.326 1 97.94 101 SER A CA 1
ATOM 785 C C . SER A 1 101 ? -10.531 -4.809 2.74 1 97.94 101 SER A C 1
ATOM 787 O O . SER A 1 101 ? -10.109 -5.965 2.689 1 97.94 101 SER A O 1
ATOM 789 N N . ASP A 1 102 ? -11.719 -4.461 2.354 1 97.38 102 ASP A N 1
ATOM 790 C CA . ASP A 1 102 ? -12.648 -5.438 1.796 1 97.38 102 ASP A CA 1
ATOM 791 C C . ASP A 1 102 ? -12.086 -6.074 0.531 1 97.38 102 ASP A C 1
ATOM 793 O O . ASP A 1 102 ? -12.344 -7.25 0.252 1 97.38 102 ASP A O 1
ATOM 797 N N . VAL A 1 103 ? -11.273 -5.379 -0.203 1 97.94 103 VAL A N 1
ATOM 798 C CA . VAL A 1 103 ? -10.664 -5.883 -1.427 1 97.94 103 VAL A CA 1
ATOM 799 C C . VAL A 1 103 ? -9.695 -7.016 -1.091 1 97.94 103 VAL A C 1
ATOM 801 O O . VAL A 1 103 ? -9.539 -7.957 -1.872 1 97.94 103 VAL A O 1
ATOM 804 N N . PHE A 1 104 ? -9.148 -6.973 0.094 1 97.44 104 PHE A N 1
ATOM 805 C CA . PHE A 1 104 ? -8.102 -7.918 0.461 1 97.44 104 PHE A CA 1
ATOM 806 C C . PHE A 1 104 ? -8.672 -9.07 1.285 1 97.44 104 PHE A C 1
ATOM 808 O O . PHE A 1 104 ? -7.926 -9.93 1.762 1 97.44 104 PHE A O 1
ATOM 815 N N . GLY A 1 105 ? -9.953 -8.945 1.5 1 96.12 105 GLY A N 1
ATOM 816 C CA . GLY A 1 105 ? -10.523 -10.078 2.211 1 96.12 105 GLY A CA 1
ATOM 817 C C . GLY A 1 105 ? -10.203 -11.414 1.568 1 96.12 105 GLY A C 1
ATOM 818 O O . GLY A 1 105 ? -10.328 -11.57 0.353 1 96.12 105 GLY A O 1
ATOM 819 N N . PRO A 1 106 ? -9.703 -12.336 2.369 1 92 106 PRO A N 1
ATOM 820 C CA . PRO A 1 106 ? -9.273 -13.609 1.788 1 92 106 PRO A CA 1
ATOM 821 C C . PRO A 1 106 ? -10.375 -14.281 0.963 1 92 106 PRO A C 1
ATOM 823 O O . PRO A 1 106 ? -10.094 -14.859 -0.09 1 92 106 PRO A O 1
ATOM 826 N N . ALA A 1 107 ? -11.578 -14.273 1.422 1 95.69 107 ALA A N 1
ATOM 827 C CA . ALA A 1 107 ? -12.68 -14.867 0.666 1 95.69 107 ALA A CA 1
ATOM 828 C C . ALA A 1 107 ? -12.859 -14.172 -0.681 1 95.69 107 ALA A C 1
ATOM 830 O O . ALA A 1 107 ? -13.133 -14.828 -1.69 1 95.69 107 ALA A O 1
ATOM 831 N N . HIS A 1 108 ? -12.719 -12.867 -0.667 1 98.19 108 HIS A N 1
ATOM 832 C CA . HIS A 1 108 ? -12.852 -12.094 -1.9 1 98.19 108 HIS A CA 1
ATOM 833 C C . HIS A 1 108 ? -11.766 -12.469 -2.9 1 98.19 108 HIS A C 1
ATOM 835 O O . HIS A 1 108 ? -12.062 -12.852 -4.035 1 98.19 108 HIS A O 1
ATOM 841 N N . LEU A 1 109 ? -10.547 -12.492 -2.512 1 98.56 109 LEU A N 1
ATOM 842 C CA . LEU A 1 109 ? -9.438 -12.797 -3.404 1 98.56 109 LEU A CA 1
ATOM 843 C C . LEU A 1 109 ? -9.469 -14.258 -3.826 1 98.56 109 LEU A C 1
ATOM 845 O O . LEU A 1 109 ? -9.156 -14.586 -4.973 1 98.56 109 LEU A O 1
ATOM 849 N N . ALA A 1 110 ? -9.859 -15.102 -2.883 1 98.12 110 ALA A N 1
ATOM 850 C CA . ALA A 1 110 ? -9.977 -16.516 -3.227 1 98.12 110 ALA A CA 1
ATOM 851 C C . ALA A 1 110 ? -11.031 -16.719 -4.312 1 98.12 110 ALA A C 1
ATOM 853 O O . ALA A 1 110 ? -10.844 -17.547 -5.211 1 98.12 110 ALA A O 1
ATOM 854 N N . SER A 1 111 ? -12.125 -15.984 -4.199 1 98.44 111 SER A N 1
ATOM 855 C CA . SER A 1 111 ? -13.164 -16.109 -5.223 1 98.44 111 SER A CA 1
ATOM 856 C C . SER A 1 111 ? -12.648 -15.656 -6.586 1 98.44 111 SER A C 1
ATOM 858 O O . SER A 1 111 ? -13.031 -16.219 -7.617 1 98.44 111 SER A O 1
ATOM 860 N N . LYS A 1 112 ? -11.781 -14.648 -6.645 1 98.75 112 LYS A N 1
ATOM 861 C CA . LYS A 1 112 ? -11.18 -14.195 -7.895 1 98.75 112 LYS A CA 1
ATOM 862 C C . LYS A 1 112 ? -10.211 -15.242 -8.445 1 98.75 112 LYS A C 1
ATOM 864 O O . LYS A 1 112 ? -10.156 -15.461 -9.656 1 98.75 112 LYS A O 1
ATOM 869 N N . PHE A 1 113 ? -9.5 -15.875 -7.527 1 98.44 113 PHE A N 1
ATOM 870 C CA . PHE A 1 113 ? -8.633 -16.984 -7.883 1 98.44 113 PHE A CA 1
ATOM 871 C C . PHE A 1 113 ? -9.406 -18.062 -8.641 1 98.44 113 PHE A C 1
ATOM 873 O O . PHE A 1 113 ? -8.977 -18.516 -9.703 1 98.44 113 PHE A O 1
ATOM 880 N N . ASP A 1 114 ? -10.516 -18.406 -8.102 1 98.06 114 ASP A N 1
ATOM 881 C CA . ASP A 1 114 ? -11.352 -19.453 -8.695 1 98.06 114 ASP A CA 1
ATOM 882 C C . ASP A 1 114 ? -11.945 -18.984 -10.023 1 98.06 114 ASP A C 1
ATOM 884 O O . ASP A 1 114 ? -11.953 -19.734 -11 1 98.06 114 ASP A O 1
ATOM 888 N N . ALA A 1 115 ? -12.383 -17.766 -10.117 1 98.06 115 ALA A N 1
ATOM 889 C CA . ALA A 1 115 ? -12.992 -17.203 -11.32 1 98.06 115 ALA A CA 1
ATOM 890 C C . ALA A 1 115 ? -11.992 -17.156 -12.469 1 98.06 115 ALA A C 1
ATOM 892 O O . ALA A 1 115 ? -12.367 -17.297 -13.633 1 98.06 115 ALA A O 1
ATOM 893 N N . LEU A 1 116 ? -10.695 -17.016 -12.117 1 97.56 116 LEU A N 1
ATOM 894 C CA . LEU A 1 116 ? -9.656 -16.859 -13.125 1 97.56 116 LEU A CA 1
ATOM 895 C C . LEU A 1 116 ? -9.117 -18.234 -13.555 1 97.56 116 LEU A C 1
ATOM 897 O O . LEU A 1 116 ? -8.297 -18.312 -14.469 1 97.56 116 LEU A O 1
ATOM 901 N N . GLY A 1 117 ? -9.516 -19.25 -12.898 1 96.25 117 GLY A N 1
ATOM 902 C CA . GLY A 1 117 ? -9.125 -20.594 -13.258 1 96.25 117 GLY A CA 1
ATOM 903 C C . GLY A 1 117 ? -7.648 -20.875 -13.031 1 96.25 117 GLY A C 1
ATOM 904 O O . GLY A 1 117 ? -6.992 -21.5 -13.867 1 96.25 117 GLY A O 1
ATOM 905 N N . LEU A 1 118 ? -7.156 -20.484 -11.844 1 97 118 LEU A N 1
ATOM 906 C CA . LEU A 1 118 ? -5.715 -20.516 -11.641 1 97 118 LEU A CA 1
ATOM 907 C C . LEU A 1 118 ? -5.281 -21.828 -11.008 1 97 118 LEU A C 1
ATOM 909 O O . LEU A 1 118 ? -4.09 -22.156 -10.992 1 97 118 LEU A O 1
ATOM 913 N N . GLU A 1 119 ? -6.18 -22.672 -10.547 1 95.56 119 GLU A N 1
ATOM 914 C CA . GLU A 1 119 ? -5.895 -23.812 -9.695 1 95.56 119 GLU A CA 1
ATOM 915 C C . GLU A 1 119 ? -4.941 -24.797 -10.375 1 95.56 119 GLU A C 1
ATOM 917 O O . GLU A 1 119 ? -3.98 -25.266 -9.766 1 95.56 119 GLU A O 1
ATOM 922 N N . ALA A 1 120 ? -5.156 -25.016 -11.617 1 94.19 120 ALA A N 1
ATOM 923 C CA . ALA A 1 120 ? -4.41 -26.047 -12.328 1 94.19 120 ALA A CA 1
ATOM 924 C C . ALA A 1 120 ? -2.934 -25.672 -12.445 1 94.19 120 ALA A C 1
ATOM 926 O O . ALA A 1 120 ? -2.078 -26.562 -12.586 1 94.19 120 ALA A O 1
ATOM 927 N N . GLY A 1 121 ? -2.592 -24.375 -12.344 1 96.06 121 GLY A N 1
ATOM 928 C CA . GLY A 1 121 ? -1.224 -23.922 -12.555 1 96.06 121 GLY A CA 1
ATOM 929 C C . GLY A 1 121 ? -0.454 -23.734 -11.258 1 96.06 121 GLY A C 1
ATOM 930 O O . GLY A 1 121 ? 0.77 -23.594 -11.273 1 96.06 121 GLY A O 1
ATOM 931 N N . VAL A 1 122 ? -1.179 -23.844 -10.133 1 96.94 122 VAL A N 1
ATOM 932 C CA . VAL A 1 122 ? -0.545 -23.531 -8.859 1 96.94 122 VAL A CA 1
ATOM 933 C C . VAL A 1 122 ? 0.416 -24.641 -8.469 1 96.94 122 VAL A C 1
ATOM 935 O O . VAL A 1 122 ? 0.098 -25.828 -8.625 1 96.94 122 VAL A O 1
ATOM 938 N N . GLN A 1 123 ? 1.577 -24.234 -8.047 1 95.75 123 GLN A N 1
ATOM 939 C CA . GLN A 1 123 ? 2.586 -25.156 -7.527 1 95.75 123 GLN A CA 1
ATOM 940 C C . GLN A 1 123 ? 2.861 -24.891 -6.051 1 95.75 123 GLN A C 1
ATOM 942 O O . GLN A 1 123 ? 3.205 -23.781 -5.664 1 95.75 123 GLN A O 1
ATOM 947 N N . CYS A 1 124 ? 2.625 -25.922 -5.254 1 94.56 124 CYS A N 1
ATOM 948 C CA . CYS A 1 124 ? 2.842 -25.781 -3.816 1 94.56 124 CYS A CA 1
ATOM 949 C C . CYS A 1 124 ? 3.08 -27.141 -3.168 1 94.56 124 CYS A C 1
ATOM 951 O O . CYS A 1 124 ? 2.949 -28.172 -3.82 1 94.56 124 CYS A O 1
ATOM 953 N N . HIS A 1 125 ? 3.67 -27.141 -2.113 1 90.88 125 HIS A N 1
ATOM 954 C CA . HIS A 1 125 ? 3.855 -28.297 -1.244 1 90.88 125 HIS A CA 1
ATOM 955 C C . HIS A 1 125 ? 3.184 -28.078 0.108 1 90.88 125 HIS A C 1
ATOM 957 O O . HIS A 1 125 ? 3.789 -27.531 1.025 1 90.88 125 HIS A O 1
ATOM 963 N N . LEU A 1 126 ? 1.861 -28.516 0.179 1 85.69 126 LEU A N 1
ATOM 964 C CA . LEU A 1 126 ? 1.094 -28.266 1.395 1 85.69 126 LEU A CA 1
ATOM 965 C C . LEU A 1 126 ? 0.383 -29.531 1.855 1 85.69 126 LEU A C 1
ATOM 967 O O . LEU A 1 126 ? 0.222 -30.484 1.08 1 85.69 126 LEU A O 1
ATOM 971 N N . PRO A 1 127 ? 0.078 -29.719 3.096 1 77.62 127 PRO A N 1
ATOM 972 C CA . PRO A 1 127 ? -0.499 -30.938 3.672 1 77.62 127 PRO A CA 1
ATOM 973 C C . PRO A 1 127 ? -1.819 -31.328 3.014 1 77.62 127 PRO A C 1
ATOM 975 O O . PRO A 1 127 ? -2.172 -32.5 2.994 1 77.62 127 PRO A O 1
ATOM 978 N N . GLN A 1 128 ? -2.598 -30.359 2.668 1 72.81 128 GLN A N 1
ATOM 979 C CA . GLN A 1 128 ? -3.924 -30.688 2.156 1 72.81 128 GLN A CA 1
ATOM 980 C C . GLN A 1 128 ? -3.943 -30.672 0.63 1 72.81 128 GLN A C 1
ATOM 982 O O . GLN A 1 128 ? -3.064 -30.078 0 1 72.81 128 GLN A O 1
ATOM 987 N N . ASP A 1 129 ? -4.852 -31.562 0.121 1 73.06 129 ASP A N 1
ATOM 988 C CA . ASP A 1 129 ? -5.016 -31.688 -1.323 1 73.06 129 ASP A CA 1
ATOM 989 C C . ASP A 1 129 ? -5.668 -30.438 -1.914 1 73.06 129 ASP A C 1
ATOM 991 O O . ASP A 1 129 ? -5.793 -30.312 -3.135 1 73.06 129 ASP A O 1
ATOM 995 N N . THR A 1 130 ? -6.145 -29.625 -1.031 1 85.81 130 THR A N 1
ATOM 996 C CA . THR A 1 130 ? -6.785 -28.422 -1.537 1 85.81 130 THR A CA 1
ATOM 997 C C . THR A 1 130 ? -5.914 -27.203 -1.28 1 85.81 130 THR A C 1
ATOM 999 O O . THR A 1 130 ? -5.184 -27.141 -0.287 1 85.81 130 THR A O 1
ATOM 1002 N N . ILE A 1 131 ? -5.98 -26.312 -2.223 1 93.31 131 ILE A N 1
ATOM 1003 C CA . ILE A 1 131 ? -5.238 -25.062 -2.051 1 93.31 131 ILE A CA 1
ATOM 1004 C C . ILE A 1 131 ? -5.922 -24.203 -0.998 1 93.31 131 ILE A C 1
ATOM 1006 O O . ILE A 1 131 ? -7.086 -23.812 -1.16 1 93.31 131 ILE A O 1
ATOM 1010 N N . PRO A 1 132 ? -5.223 -23.875 0.057 1 94.5 132 PRO A N 1
ATOM 1011 C CA . PRO A 1 132 ? -5.809 -23.031 1.103 1 94.5 132 PRO A CA 1
ATOM 1012 C C . PRO A 1 132 ? -6.172 -21.641 0.603 1 94.5 132 PRO A C 1
ATOM 1014 O O . PRO A 1 132 ? -5.547 -21.125 -0.332 1 94.5 132 PRO A O 1
ATOM 1017 N N . THR A 1 133 ? -7.164 -21.031 1.294 1 96.38 133 THR A N 1
ATOM 1018 C CA . THR A 1 133 ? -7.641 -19.703 0.96 1 96.38 133 THR A CA 1
ATOM 1019 C C . THR A 1 133 ? -6.488 -18.703 0.952 1 96.38 133 THR A C 1
ATOM 1021 O O . THR A 1 133 ? -6.406 -17.844 0.068 1 96.38 133 THR A O 1
ATOM 1024 N N . ALA A 1 134 ? -5.57 -18.844 1.877 1 96.06 134 ALA A N 1
ATOM 1025 C CA . ALA A 1 134 ? -4.434 -17.938 1.969 1 96.06 134 ALA A CA 1
ATOM 1026 C C . ALA A 1 134 ? -3.557 -18.031 0.722 1 96.06 134 ALA A C 1
ATOM 1028 O O . ALA A 1 134 ? -3.119 -17 0.19 1 96.06 134 ALA A O 1
ATOM 1029 N N . VAL A 1 135 ? -3.363 -19.188 0.272 1 96.94 135 VAL A N 1
ATOM 1030 C CA . VAL A 1 135 ? -2.514 -19.406 -0.896 1 96.94 135 VAL A CA 1
ATOM 1031 C C . VAL A 1 135 ? -3.211 -18.859 -2.145 1 96.94 135 VAL A C 1
ATOM 1033 O O . VAL A 1 135 ? -2.576 -18.25 -3.002 1 96.94 135 VAL A O 1
ATOM 1036 N N . LYS A 1 136 ? -4.516 -19.109 -2.215 1 98.06 136 LYS A N 1
ATOM 1037 C CA . LYS A 1 136 ? -5.297 -18.562 -3.322 1 98.06 136 LYS A CA 1
ATOM 1038 C C . LYS A 1 136 ? -5.184 -17.047 -3.383 1 98.06 136 LYS A C 1
ATOM 1040 O O . LYS A 1 136 ? -4.918 -16.484 -4.445 1 98.06 136 LYS A O 1
ATOM 1045 N N . SER A 1 137 ? -5.336 -16.422 -2.25 1 98.5 137 SER A N 1
ATOM 1046 C CA . SER A 1 137 ? -5.266 -14.961 -2.158 1 98.5 137 SER A CA 1
ATOM 1047 C C . SER A 1 137 ? -3.893 -14.445 -2.574 1 98.5 137 SER A C 1
ATOM 1049 O O . SER A 1 137 ? -3.791 -13.516 -3.371 1 98.5 137 SER A O 1
ATOM 1051 N N . GLN A 1 138 ? -2.867 -15.102 -2.119 1 98.31 138 GLN A N 1
ATOM 1052 C CA . GLN A 1 138 ? -1.496 -14.711 -2.428 1 98.31 138 GLN A CA 1
ATOM 1053 C C . GLN A 1 138 ? -1.203 -14.867 -3.918 1 98.31 138 GLN A C 1
ATOM 1055 O O . GLN A 1 138 ? -0.463 -14.062 -4.496 1 98.31 138 GLN A O 1
ATOM 1060 N N . THR A 1 139 ? -1.798 -15.867 -4.445 1 98.62 139 THR A N 1
ATOM 1061 C CA . THR A 1 139 ? -1.595 -16.109 -5.867 1 98.62 139 THR A CA 1
ATOM 1062 C C . THR A 1 139 ? -2.207 -14.992 -6.703 1 98.62 139 THR A C 1
ATOM 1064 O O . THR A 1 139 ? -1.604 -14.539 -7.676 1 98.62 139 THR A O 1
ATOM 1067 N N . VAL A 1 140 ? -3.391 -14.5 -6.301 1 98.81 140 VAL A N 1
ATOM 1068 C CA . VAL A 1 140 ? -4.027 -13.391 -7 1 98.81 140 VAL A CA 1
ATOM 1069 C C . VAL A 1 140 ? -3.16 -12.141 -6.887 1 98.81 140 VAL A C 1
ATOM 1071 O 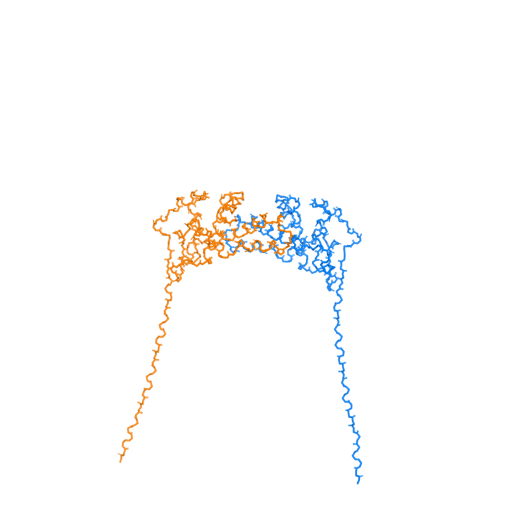O . VAL A 1 140 ? -2.938 -11.438 -7.875 1 98.81 140 VAL A O 1
ATOM 1074 N N . LEU A 1 141 ? -2.646 -11.898 -5.684 1 98.88 141 LEU A N 1
ATOM 1075 C CA . LEU A 1 141 ? -1.764 -10.758 -5.492 1 98.88 141 LEU A CA 1
ATOM 1076 C C . LEU A 1 141 ? -0.529 -10.867 -6.379 1 98.88 141 LEU A C 1
ATOM 1078 O O . LEU A 1 141 ? -0.13 -9.891 -7.02 1 98.88 141 LEU A O 1
ATOM 1082 N N . ALA A 1 142 ? -0.016 -12.062 -6.48 1 98.88 142 ALA A N 1
ATOM 1083 C CA . ALA A 1 142 ? 1.166 -12.289 -7.305 1 98.88 142 ALA A CA 1
ATOM 1084 C C . ALA A 1 142 ? 0.855 -12.07 -8.781 1 98.88 142 ALA A C 1
ATOM 1086 O O . ALA A 1 142 ? 1.696 -11.562 -9.531 1 98.88 142 ALA A O 1
ATOM 1087 N N . LEU A 1 143 ? -0.321 -12.461 -9.172 1 98.88 143 LEU A N 1
ATOM 1088 C CA . LEU A 1 143 ? -0.722 -12.242 -10.562 1 98.88 143 LEU A CA 1
ATOM 1089 C C . LEU A 1 143 ? -0.84 -10.758 -10.867 1 98.88 143 LEU A C 1
ATOM 1091 O O . LEU A 1 143 ? -0.396 -10.297 -11.922 1 98.88 143 LEU A O 1
ATOM 1095 N N . VAL A 1 144 ? -1.384 -9.984 -9.93 1 98.88 144 VAL A N 1
ATOM 1096 C CA . VAL A 1 144 ? -1.419 -8.539 -10.07 1 98.88 144 VAL A CA 1
ATOM 1097 C C . VAL A 1 144 ? 0.002 -7.996 -10.211 1 98.88 144 VAL A C 1
ATOM 1099 O O . VAL A 1 144 ? 0.282 -7.18 -11.086 1 98.88 144 VAL A O 1
ATOM 1102 N N . GLY A 1 145 ? 0.857 -8.484 -9.344 1 98.81 145 GLY A N 1
ATOM 1103 C CA . GLY A 1 145 ? 2.252 -8.078 -9.406 1 98.81 145 GLY A CA 1
ATOM 1104 C C . GLY A 1 145 ? 2.916 -8.43 -10.727 1 98.81 145 GLY A C 1
ATOM 1105 O O . GLY A 1 145 ? 3.725 -7.652 -11.242 1 98.81 145 GLY A O 1
ATOM 1106 N N . ALA A 1 146 ? 2.561 -9.57 -11.266 1 98.81 146 ALA A N 1
ATOM 1107 C CA . ALA A 1 146 ? 3.109 -10 -12.547 1 98.81 146 ALA A CA 1
ATOM 1108 C C . ALA A 1 146 ? 2.678 -9.07 -13.672 1 98.81 146 ALA A C 1
ATOM 1110 O O . ALA A 1 146 ? 3.496 -8.672 -14.508 1 98.81 146 ALA A O 1
ATOM 1111 N N . VAL A 1 147 ? 1.424 -8.711 -13.695 1 98.75 147 VAL A N 1
ATOM 1112 C CA . VAL A 1 147 ? 0.907 -7.816 -14.727 1 98.75 147 VAL A CA 1
ATOM 1113 C C . VAL A 1 147 ? 1.57 -6.445 -14.594 1 98.75 147 VAL A C 1
ATOM 1115 O O . VAL A 1 147 ? 1.995 -5.859 -15.594 1 98.75 147 VAL A O 1
ATOM 1118 N N . TYR A 1 148 ? 1.701 -5.992 -13.367 1 98.62 148 TYR A N 1
ATOM 1119 C CA . TYR A 1 148 ? 2.373 -4.715 -13.156 1 98.62 148 TYR A CA 1
ATOM 1120 C C . TYR A 1 148 ? 3.82 -4.773 -13.633 1 98.62 148 TYR A C 1
ATOM 1122 O O . TYR A 1 148 ? 4.293 -3.861 -14.32 1 98.62 148 TYR A O 1
ATOM 1130 N N . HIS A 1 149 ? 4.445 -5.809 -13.305 1 97.19 149 HIS A N 1
ATOM 1131 C CA . HIS A 1 149 ? 5.863 -5.988 -13.586 1 97.19 149 HIS A CA 1
ATOM 1132 C C . HIS A 1 149 ? 6.125 -6 -15.094 1 97.19 149 HIS A C 1
ATOM 1134 O O . HIS A 1 149 ? 7.051 -5.34 -15.57 1 97.19 149 HIS A O 1
ATOM 1140 N N . GLU A 1 150 ? 5.301 -6.664 -15.797 1 97.75 150 GLU A N 1
ATOM 1141 C CA . GLU A 1 150 ? 5.602 -6.863 -17.219 1 97.75 150 GLU A CA 1
ATOM 1142 C C . GLU A 1 150 ? 4.883 -5.836 -18.078 1 97.75 150 GLU A C 1
ATOM 1144 O O . GLU A 1 150 ? 5.387 -5.445 -19.141 1 97.75 150 GLU A O 1
ATOM 1149 N N . ARG A 1 151 ? 3.719 -5.367 -17.547 1 98.12 151 ARG A N 1
ATOM 1150 C CA . ARG A 1 151 ? 2.893 -4.594 -18.469 1 98.12 151 ARG A CA 1
ATOM 1151 C C . ARG A 1 151 ? 2.713 -3.164 -17.969 1 98.12 151 ARG A C 1
ATOM 1153 O O . ARG A 1 151 ? 2.152 -2.322 -18.672 1 98.12 151 ARG A O 1
ATOM 1160 N N . GLY A 1 152 ? 3.061 -2.918 -16.812 1 97.31 152 GLY A N 1
ATOM 1161 C CA . GLY A 1 152 ? 3.09 -1.548 -16.328 1 97.31 152 GLY A CA 1
ATOM 1162 C C . GLY A 1 152 ? 1.813 -1.142 -15.609 1 97.31 152 GLY A C 1
ATOM 1163 O O . GLY A 1 152 ? 0.914 -1.963 -15.422 1 97.31 152 GLY A O 1
ATOM 1164 N N . LEU A 1 153 ? 1.844 0.114 -15.25 1 97.56 153 LEU A N 1
ATOM 1165 C CA . LEU A 1 153 ? 0.838 0.681 -14.359 1 97.56 153 LEU A CA 1
ATOM 1166 C C . LEU A 1 153 ? -0.551 0.592 -14.977 1 97.56 153 LEU A C 1
ATOM 1168 O O . LEU A 1 153 ? -1.479 0.061 -14.367 1 97.56 153 LEU A O 1
ATOM 1172 N N . ASN A 1 154 ? -0.702 1.09 -16.156 1 97.69 154 ASN A N 1
ATOM 1173 C CA . ASN A 1 154 ? -2.018 1.156 -16.797 1 97.69 154 ASN A CA 1
ATOM 1174 C C . ASN A 1 154 ? -2.6 -0.235 -17.016 1 97.69 154 ASN A C 1
ATOM 1176 O O . ASN A 1 154 ? -3.781 -0.469 -16.766 1 97.69 154 ASN A O 1
ATOM 1180 N N . ALA A 1 155 ? -1.78 -1.163 -17.438 1 98.38 155 ALA A N 1
ATOM 1181 C CA . ALA A 1 155 ? -2.227 -2.535 -17.672 1 98.38 155 ALA A CA 1
ATOM 1182 C C . ALA A 1 155 ? -2.654 -3.201 -16.375 1 98.38 155 ALA A C 1
ATOM 1184 O O . ALA A 1 155 ? -3.672 -3.898 -16.328 1 98.38 155 ALA A O 1
ATOM 1185 N N . ALA A 1 156 ? -1.858 -2.973 -15.352 1 98.62 156 ALA A N 1
ATOM 1186 C CA . ALA A 1 156 ? -2.189 -3.557 -14.047 1 98.62 156 ALA A CA 1
ATOM 1187 C C . ALA A 1 156 ? -3.488 -2.975 -13.5 1 98.62 156 ALA A C 1
ATOM 1189 O O . ALA A 1 156 ? -4.316 -3.703 -12.953 1 98.62 156 ALA A O 1
ATOM 1190 N N . LYS A 1 157 ? -3.627 -1.685 -13.664 1 98.12 157 LYS A N 1
ATOM 1191 C CA . LYS A 1 157 ? -4.855 -1.034 -13.211 1 98.12 157 LYS A CA 1
ATOM 1192 C C . LYS A 1 157 ? -6.074 -1.596 -13.93 1 98.12 157 LYS A C 1
ATOM 1194 O O . LYS A 1 157 ? -7.09 -1.897 -13.305 1 98.12 157 LYS A O 1
ATOM 1199 N N . ASP A 1 158 ? -5.984 -1.738 -15.211 1 98.25 158 ASP A N 1
ATOM 1200 C CA . ASP A 1 158 ? -7.074 -2.291 -16.016 1 98.25 158 ASP A CA 1
ATOM 1201 C C . ASP A 1 158 ? -7.375 -3.732 -15.602 1 98.25 158 ASP A C 1
ATOM 1203 O O . ASP A 1 158 ? -8.539 -4.125 -15.5 1 98.25 158 ASP A O 1
ATOM 1207 N N . PHE A 1 159 ? -6.367 -4.516 -15.398 1 98.56 159 PHE A N 1
ATOM 1208 C CA . PHE A 1 159 ? -6.508 -5.902 -14.969 1 98.56 159 PHE A CA 1
ATOM 1209 C C . PHE A 1 159 ? -7.27 -5.992 -13.656 1 98.56 159 PHE A C 1
ATOM 1211 O O . PHE A 1 159 ? -8.188 -6.801 -13.516 1 98.56 159 PHE A O 1
ATOM 1218 N N . VAL A 1 160 ? -6.879 -5.156 -12.703 1 98.69 160 VAL A N 1
ATOM 1219 C CA . VAL A 1 160 ? -7.477 -5.164 -11.367 1 98.69 160 VAL A CA 1
ATOM 1220 C C . VAL A 1 160 ? -8.938 -4.723 -11.461 1 98.69 160 VAL A C 1
ATOM 1222 O O . VAL A 1 160 ? -9.812 -5.324 -10.836 1 98.69 160 VAL A O 1
ATOM 1225 N N . LYS A 1 161 ? -9.219 -3.705 -12.227 1 98 161 LYS A N 1
ATOM 1226 C CA . LYS A 1 161 ? -10.586 -3.219 -12.391 1 98 161 LYS A CA 1
ATOM 1227 C C . LYS A 1 161 ? -11.484 -4.301 -12.984 1 98 161 LYS A C 1
ATOM 1229 O O . LYS A 1 161 ? -12.625 -4.469 -12.555 1 98 161 LYS A O 1
ATOM 1234 N N . LYS A 1 162 ? -10.961 -5.051 -13.844 1 97.69 162 LYS A N 1
ATOM 1235 C CA . LYS A 1 162 ? -11.734 -6.047 -14.578 1 97.69 162 LYS A CA 1
ATOM 1236 C C . LYS A 1 162 ? -11.906 -7.324 -13.758 1 97.69 162 LYS A C 1
ATOM 1238 O O . LYS A 1 162 ? -12.961 -7.953 -13.789 1 97.69 162 LYS A O 1
ATOM 1243 N N . ASN A 1 163 ? -10.859 -7.699 -13.023 1 98.06 163 ASN A N 1
ATOM 1244 C CA . ASN A 1 163 ? -10.828 -9.062 -12.516 1 98.06 163 ASN A CA 1
ATOM 1245 C C . ASN A 1 163 ? -10.906 -9.102 -10.992 1 98.06 163 ASN A C 1
ATOM 1247 O O . ASN A 1 163 ? -11.211 -10.148 -10.414 1 98.06 163 ASN A O 1
ATOM 1251 N N . VAL A 1 164 ? -10.625 -7.949 -10.352 1 98.25 164 VAL A N 1
ATOM 1252 C CA . VAL A 1 164 ? -10.469 -8.031 -8.906 1 98.25 164 VAL A CA 1
ATOM 1253 C C . VAL A 1 164 ? -11.492 -7.133 -8.219 1 98.25 164 VAL A C 1
ATOM 1255 O O . VAL A 1 164 ? -12.125 -7.535 -7.238 1 98.25 164 VAL A O 1
ATOM 1258 N N . LEU A 1 165 ? -11.727 -5.887 -8.758 1 96.31 165 LEU A N 1
ATOM 1259 C CA . LEU A 1 165 ? -12.594 -4.902 -8.117 1 96.31 165 LEU A CA 1
ATOM 1260 C C . LEU A 1 165 ? -14.031 -5.051 -8.602 1 96.31 165 LEU A C 1
ATOM 1262 O O . LEU A 1 165 ? -14.969 -4.914 -7.816 1 96.31 165 LEU A O 1
ATOM 1266 N N . MET B 1 1 ? -7.406 4.098 92.188 1 32.16 1 MET B N 1
ATOM 1267 C CA . MET B 1 1 ? -8.164 4.355 90.938 1 32.16 1 MET B CA 1
ATOM 1268 C C . MET B 1 1 ? -7.273 4.945 89.875 1 32.16 1 MET B C 1
ATOM 1270 O O . MET B 1 1 ? -6.961 6.137 89.875 1 32.16 1 MET B O 1
ATOM 1274 N N . LEU B 1 2 ? -6.145 4.18 89.438 1 39.09 2 LEU B N 1
ATOM 1275 C CA . LEU B 1 2 ? -5.09 4.496 88.5 1 39.09 2 LEU B CA 1
ATOM 1276 C C . LEU B 1 2 ? -5.676 4.77 87.062 1 39.09 2 LEU B C 1
ATOM 1278 O O . LEU B 1 2 ? -6.422 3.949 86.562 1 39.09 2 LEU B O 1
ATOM 1282 N N . SER B 1 3 ? -5.883 6.039 86.75 1 40.41 3 SER B N 1
ATOM 1283 C CA . SER B 1 3 ? -6.383 6.609 85.5 1 40.41 3 SER B CA 1
ATOM 1284 C C . SER B 1 3 ? -5.473 6.254 84.312 1 40.41 3 SER B C 1
ATOM 1286 O O . SER B 1 3 ? -4.293 6.602 84.312 1 40.41 3 SER B O 1
ATOM 1288 N N . THR B 1 4 ? -5.547 5.004 83.812 1 43.84 4 THR B N 1
ATOM 1289 C CA . THR B 1 4 ? -4.859 4.551 82.562 1 43.84 4 THR B CA 1
ATOM 1290 C C . THR B 1 4 ? -5.203 5.441 81.375 1 43.84 4 THR B C 1
ATOM 1292 O O . THR B 1 4 ? -6.359 5.492 80.938 1 43.84 4 THR B O 1
ATOM 1295 N N . SER B 1 5 ? -4.602 6.668 81.312 1 40.59 5 SER B N 1
ATOM 1296 C CA . SER B 1 5 ? -4.707 7.531 80.125 1 40.59 5 SER B CA 1
ATOM 1297 C C . SER B 1 5 ? -4.262 6.805 78.875 1 40.59 5 SER B C 1
ATOM 1299 O O . SER B 1 5 ? -3.143 6.293 78.812 1 40.59 5 SER B O 1
ATOM 1301 N N . THR B 1 6 ? -5.207 6.023 78.188 1 44.22 6 THR B N 1
ATOM 1302 C CA . THR B 1 6 ? -5.039 5.375 76.938 1 44.22 6 THR B CA 1
ATOM 1303 C C . THR B 1 6 ? -4.66 6.398 75.875 1 44.22 6 THR B C 1
ATOM 1305 O O . THR B 1 6 ? -5.391 7.367 75.625 1 44.22 6 THR B O 1
ATOM 1308 N N . LEU B 1 7 ? -3.359 6.609 75.625 1 42.31 7 LEU B N 1
ATOM 1309 C CA . LEU B 1 7 ? -2.789 7.383 74.5 1 42.31 7 LEU B CA 1
ATOM 1310 C C . LEU B 1 7 ? -3.311 6.891 73.188 1 42.31 7 LEU B C 1
ATOM 1312 O O . LEU B 1 7 ? -3.045 5.75 72.75 1 42.31 7 LEU B O 1
ATOM 1316 N N . ARG B 1 8 ? -4.559 7.277 72.75 1 39.75 8 ARG B N 1
ATOM 1317 C CA . ARG B 1 8 ? -5.043 7.055 71.438 1 39.75 8 ARG B CA 1
ATOM 1318 C C . ARG B 1 8 ? -4.125 7.711 70.375 1 39.75 8 ARG B C 1
ATOM 1320 O O . ARG B 1 8 ? -4.012 8.938 70.312 1 39.75 8 ARG B O 1
ATOM 1327 N N . MET B 1 9 ? -2.986 7.113 70 1 39.78 9 MET B N 1
ATOM 1328 C CA . MET B 1 9 ? -2.23 7.598 68.875 1 39.78 9 MET B CA 1
ATOM 1329 C C . MET B 1 9 ? -3.104 7.621 67.625 1 39.78 9 MET B C 1
ATOM 1331 O O . MET B 1 9 ? -3.613 6.582 67.188 1 39.78 9 MET B O 1
ATOM 1335 N N . ALA B 1 10 ? -3.904 8.641 67.375 1 34.19 10 ALA B N 1
ATOM 1336 C CA . ALA B 1 10 ? -4.582 8.867 66.062 1 34.19 10 ALA B CA 1
ATOM 1337 C C . ALA B 1 10 ? -3.615 8.711 64.938 1 34.19 10 ALA B C 1
ATOM 1339 O O . ALA B 1 10 ? -2.572 9.367 64.875 1 34.19 10 ALA B O 1
ATOM 1340 N N . ALA B 1 11 ? -3.471 7.527 64.312 1 40.88 11 ALA B N 1
ATOM 1341 C CA . ALA B 1 11 ? -2.885 7.293 63 1 40.88 11 ALA B CA 1
ATOM 1342 C C . ALA B 1 11 ? -3.357 8.344 62 1 40.88 11 ALA B C 1
ATOM 1344 O O . ALA B 1 11 ? -4.547 8.414 61.656 1 40.88 11 ALA B O 1
ATOM 1345 N N . GLN B 1 12 ? -2.871 9.609 62.031 1 35.12 12 GLN B N 1
ATOM 1346 C CA . GLN B 1 12 ? -3.129 10.547 60.969 1 35.12 12 GLN B CA 1
ATOM 1347 C C . GLN B 1 12 ? -2.879 9.891 59.594 1 35.12 12 GLN B C 1
ATOM 1349 O O . GLN B 1 12 ? -1.76 9.469 59.312 1 35.12 12 GLN B O 1
ATOM 1354 N N . GLN B 1 13 ? -3.822 9.125 59 1 42.38 13 GLN B N 1
ATOM 1355 C CA . GLN B 1 13 ? -3.785 8.727 57.594 1 42.38 13 GLN B CA 1
ATOM 1356 C C . GLN B 1 13 ? -3.375 9.898 56.719 1 42.38 13 GLN B C 1
ATOM 1358 O O . GLN B 1 13 ? -4.055 10.93 56.688 1 42.38 13 GLN B O 1
ATOM 1363 N N . SER B 1 14 ? -2.086 10.211 56.625 1 43.5 14 SER B N 1
ATOM 1364 C CA . SER B 1 14 ? -1.584 11.102 55.562 1 43.5 14 SER B CA 1
ATOM 1365 C C . SER B 1 14 ? -2.27 10.836 54.25 1 43.5 14 SER B C 1
ATOM 1367 O O . SER B 1 14 ? -2.178 9.734 53.688 1 43.5 14 SER B O 1
ATOM 1369 N N . ARG B 1 15 ? -3.441 11.367 54 1 43.62 15 ARG B N 1
ATOM 1370 C CA . ARG B 1 15 ? -3.994 11.453 52.656 1 43.62 15 ARG B CA 1
ATOM 1371 C C . ARG B 1 15 ? -2.973 12.031 51.688 1 43.62 15 ARG B C 1
ATOM 1373 O O . ARG B 1 15 ? -2.652 13.219 51.75 1 43.62 15 ARG B O 1
ATOM 1380 N N . ARG B 1 16 ? -1.94 11.234 51.344 1 43.62 16 ARG B N 1
ATOM 1381 C CA . ARG B 1 16 ? -1.149 11.648 50.188 1 43.62 16 ARG B CA 1
ATOM 1382 C C . ARG B 1 16 ? -2.047 12.078 49.031 1 43.62 16 ARG B C 1
ATOM 1384 O O . ARG B 1 16 ? -2.846 11.281 48.531 1 43.62 16 ARG B O 1
ATOM 1391 N N . THR B 1 17 ? -2.428 13.352 48.969 1 42.62 17 THR B N 1
ATOM 1392 C CA . THR B 1 17 ? -3.029 13.898 47.781 1 42.62 17 THR B CA 1
ATOM 1393 C C . THR B 1 17 ? -2.221 13.5 46.531 1 42.62 17 THR B C 1
ATOM 1395 O O . THR B 1 17 ? -1.051 13.867 46.406 1 42.62 17 THR B O 1
ATOM 1398 N N . ILE B 1 18 ? -2.42 12.367 45.969 1 45.28 18 ILE B N 1
ATOM 1399 C CA . ILE B 1 18 ? -1.862 12.055 44.656 1 45.28 18 ILE B CA 1
ATOM 1400 C C . ILE B 1 18 ? -2.092 13.219 43.719 1 45.28 18 ILE B C 1
ATOM 1402 O O . ILE B 1 18 ? -3.234 13.547 43.375 1 45.28 18 ILE B O 1
ATOM 1406 N N . HIS B 1 19 ? -1.287 14.328 43.844 1 43.97 19 HIS B N 1
ATOM 1407 C CA . HIS B 1 19 ? -1.284 15.344 42.812 1 43.97 19 HIS B CA 1
ATOM 1408 C C . HIS B 1 19 ? -1.167 14.711 41.438 1 43.97 19 HIS B C 1
ATOM 1410 O O . HIS B 1 19 ? -0.121 14.156 41.062 1 43.97 19 HIS B O 1
ATOM 1416 N N . ILE B 1 20 ? -2.207 14.094 40.906 1 44.31 20 ILE B N 1
ATOM 1417 C CA . ILE B 1 20 ? -2.205 13.711 39.5 1 44.31 20 ILE B CA 1
ATOM 1418 C C . ILE B 1 20 ? -1.754 14.891 38.656 1 44.31 20 ILE B C 1
ATOM 1420 O O . ILE B 1 20 ? -2.416 15.93 38.625 1 44.31 20 ILE B O 1
ATOM 1424 N N . THR B 1 21 ? -0.507 15.234 38.656 1 42.94 21 THR B N 1
ATOM 1425 C CA . THR B 1 21 ? 0.006 16.172 37.656 1 42.94 21 THR B CA 1
ATOM 1426 C C . THR B 1 21 ? -0.705 15.984 36.312 1 42.94 21 THR B C 1
ATOM 1428 O O . THR B 1 21 ? -0.588 14.93 35.688 1 42.94 21 THR B O 1
ATOM 1431 N N . ARG B 1 22 ? -1.881 16.422 36.188 1 45.12 22 ARG B N 1
ATOM 1432 C CA . ARG B 1 22 ? -2.525 16.453 34.875 1 45.12 22 ARG B CA 1
ATOM 1433 C C . ARG B 1 22 ? -1.546 16.906 33.812 1 45.12 22 ARG B C 1
ATOM 1435 O O . ARG B 1 22 ? -0.981 18 33.875 1 45.12 22 ARG B O 1
ATOM 1442 N N . SER B 1 23 ? -0.716 16.047 33.406 1 50.5 23 SER B N 1
ATOM 1443 C CA . SER B 1 23 ? 0.153 16.375 32.281 1 50.5 23 SER B CA 1
ATOM 1444 C C . SER B 1 23 ? -0.529 17.344 31.328 1 50.5 23 SER B C 1
ATOM 1446 O O . SER B 1 23 ? -1.617 17.062 30.828 1 50.5 23 SER B O 1
ATOM 1448 N N . LEU B 1 24 ? -0.475 18.625 31.453 1 57.38 24 LEU B N 1
ATOM 1449 C CA . LEU B 1 24 ? -1.152 19.719 30.781 1 57.38 24 LEU B CA 1
ATOM 1450 C C . LEU B 1 24 ? -1.046 19.578 29.266 1 57.38 24 LEU B C 1
ATOM 1452 O O . LEU B 1 24 ? 0.058 19.516 28.719 1 57.38 24 LEU B O 1
ATOM 1456 N N . LEU B 1 25 ? -1.928 18.875 28.734 1 63.16 25 LEU B N 1
ATOM 1457 C CA . LEU B 1 25 ? -2.064 18.922 27.281 1 63.16 25 LEU B CA 1
ATOM 1458 C C . LEU B 1 25 ? -2.053 20.375 26.797 1 63.16 25 LEU B C 1
ATOM 1460 O O . LEU B 1 25 ? -2.59 21.266 27.453 1 63.16 25 LEU B O 1
ATOM 1464 N N . ALA B 1 26 ? -1.011 20.719 26 1 72.25 26 ALA B N 1
ATOM 1465 C CA . ALA B 1 26 ? -0.95 22.031 25.359 1 72.25 26 ALA B CA 1
ATOM 1466 C C . ALA B 1 26 ? -1.475 21.984 23.938 1 72.25 26 ALA B C 1
ATOM 1468 O O . ALA B 1 26 ? -1.161 21.047 23.188 1 72.25 26 ALA B O 1
ATOM 1469 N N . GLU B 1 27 ? -2.469 22.828 23.703 1 80.25 27 GLU B N 1
ATOM 1470 C CA . GLU B 1 27 ? -2.947 22.984 22.328 1 80.25 27 GLU B CA 1
ATOM 1471 C C . GLU B 1 27 ? -1.964 23.812 21.5 1 80.25 27 GLU B C 1
ATOM 1473 O O . GLU B 1 27 ? -1.516 24.875 21.938 1 80.25 27 GLU B O 1
ATOM 1478 N N . LYS B 1 28 ? -1.458 23.156 20.484 1 85.75 28 LYS B N 1
ATOM 1479 C CA . LYS B 1 28 ? -0.627 23.891 19.547 1 85.75 28 LYS B CA 1
ATOM 1480 C C . LYS B 1 28 ? -1.416 24.25 18.281 1 85.75 28 LYS B C 1
ATOM 1482 O O . LYS B 1 28 ? -1.894 23.375 17.562 1 85.75 28 LYS B O 1
ATOM 1487 N N . SER B 1 29 ? -1.572 25.531 18.078 1 87 29 SER B N 1
ATOM 1488 C CA . SER B 1 29 ? -2.154 26.062 16.844 1 87 29 SER B CA 1
ATOM 1489 C C . SER B 1 29 ? -1.071 26.531 15.883 1 87 29 SER B C 1
ATOM 1491 O O . SER B 1 29 ? 0.111 26.547 16.234 1 87 29 SER B O 1
ATOM 1493 N N . ALA B 1 30 ? -1.506 26.812 14.68 1 87 30 ALA B N 1
ATOM 1494 C CA . ALA B 1 30 ? -0.542 27.375 13.734 1 87 30 ALA B CA 1
ATOM 1495 C C . ALA B 1 30 ? 0.082 28.656 14.273 1 87 30 ALA B C 1
ATOM 1497 O O . ALA B 1 30 ? -0.6 29.469 14.906 1 87 30 ALA B O 1
ATOM 1498 N N . SER B 1 31 ? 1.331 28.734 14.062 1 84.31 31 SER B N 1
ATOM 1499 C CA . SER B 1 31 ? 2.023 29.922 14.539 1 84.31 31 SER B CA 1
ATOM 1500 C C . SER B 1 31 ? 1.461 31.188 13.891 1 84.31 31 SER B C 1
ATOM 1502 O O . SER B 1 31 ? 0.872 31.125 12.812 1 84.31 31 SER B O 1
ATOM 1504 N N . SER B 1 32 ? 1.6 32.281 14.516 1 84.81 32 SER B N 1
ATOM 1505 C CA . SER B 1 32 ? 1.113 33.562 14.016 1 84.81 32 SER B CA 1
ATOM 1506 C C . SER B 1 32 ? 1.848 33.969 12.742 1 84.81 32 SER B C 1
ATOM 1508 O O . SER B 1 32 ? 1.329 34.75 11.945 1 84.81 32 SER B O 1
ATOM 1510 N N . THR B 1 33 ? 2.971 33.406 12.539 1 86.06 33 THR B N 1
ATOM 1511 C CA . THR B 1 33 ? 3.781 33.75 11.375 1 86.06 33 THR B CA 1
ATOM 1512 C C . THR B 1 33 ? 3.529 32.781 10.227 1 86.06 33 THR B C 1
ATOM 1514 O O . THR B 1 33 ? 4.012 33 9.109 1 86.06 33 THR B O 1
ATOM 1517 N N . PHE B 1 34 ? 2.779 31.75 10.648 1 89.56 34 PHE B N 1
ATOM 1518 C CA . PHE B 1 34 ? 2.514 30.75 9.617 1 89.56 34 PHE B CA 1
ATOM 1519 C C . PHE B 1 34 ? 1.56 31.297 8.562 1 89.56 34 PHE B C 1
ATOM 1521 O O . PHE B 1 34 ? 0.459 31.75 8.891 1 89.56 34 PHE B O 1
ATOM 1528 N N . ASN B 1 35 ? 2.027 31.312 7.32 1 92 35 ASN B N 1
ATOM 1529 C CA . ASN B 1 35 ? 1.21 31.719 6.184 1 92 35 ASN B CA 1
ATOM 1530 C C . ASN B 1 35 ? 0.778 30.516 5.348 1 92 35 ASN B C 1
ATOM 1532 O O . ASN B 1 35 ? 1.531 30.047 4.492 1 92 35 ASN B O 1
ATOM 1536 N N . ALA B 1 36 ? -0.478 30.172 5.602 1 92.38 36 ALA B N 1
ATOM 1537 C CA . ALA B 1 36 ? -0.998 28.984 4.934 1 92.38 36 ALA B CA 1
ATOM 1538 C C . ALA B 1 36 ? -1.043 29.172 3.422 1 92.38 36 ALA B C 1
ATOM 1540 O O . ALA B 1 36 ? -0.775 28.25 2.662 1 92.38 36 ALA B O 1
ATOM 1541 N N . GLN B 1 37 ? -1.357 30.375 3.041 1 93.94 37 GLN B N 1
ATOM 1542 C CA . GLN B 1 37 ? -1.46 30.672 1.615 1 93.94 37 GLN B CA 1
ATOM 1543 C C . GLN B 1 37 ? -0.105 30.531 0.927 1 93.94 37 GLN B C 1
ATOM 1545 O O . GLN B 1 37 ? 0.005 29.891 -0.12 1 93.94 37 GLN B O 1
ATOM 1550 N N . SER B 1 38 ? 0.873 31.094 1.528 1 94.56 38 SER B N 1
ATOM 1551 C CA . SER B 1 38 ? 2.217 31.062 0.961 1 94.56 38 SER B CA 1
ATOM 1552 C C . SER B 1 38 ? 2.758 29.625 0.905 1 94.56 38 SER B C 1
ATOM 1554 O O . SER B 1 38 ? 3.297 29.203 -0.119 1 94.56 38 SER B O 1
ATOM 1556 N N . MET B 1 39 ? 2.607 28.891 1.931 1 94.31 39 MET B N 1
ATOM 1557 C CA . MET B 1 39 ? 3.105 27.516 1.967 1 94.31 39 MET B CA 1
ATOM 1558 C C . MET B 1 39 ? 2.338 26.641 0.988 1 94.31 39 MET B C 1
ATOM 1560 O O . MET B 1 39 ? 2.932 25.812 0.301 1 94.31 39 MET B O 1
ATOM 1564 N N . ALA B 1 40 ? 1.035 26.828 0.974 1 96.25 40 ALA B N 1
ATOM 1565 C CA . ALA B 1 40 ? 0.209 26.062 0.052 1 96.25 40 ALA B CA 1
ATOM 1566 C C . ALA B 1 40 ? 0.673 26.25 -1.39 1 96.25 40 ALA B C 1
ATOM 1568 O O . ALA B 1 40 ? 0.691 25.281 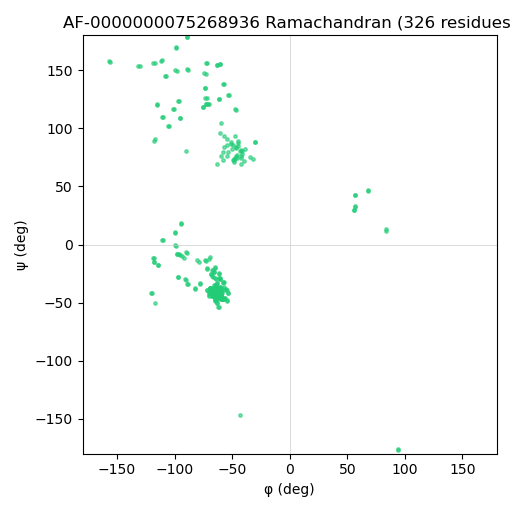-2.17 1 96.25 40 ALA B O 1
ATOM 1569 N N . GLN B 1 41 ? 1.046 27.438 -1.714 1 95.44 41 GLN B N 1
ATOM 1570 C CA . GLN B 1 41 ? 1.503 27.734 -3.064 1 95.44 41 GLN B CA 1
ATOM 1571 C C . GLN B 1 41 ? 2.768 26.953 -3.408 1 95.44 41 GLN B C 1
ATOM 1573 O O . GLN B 1 41 ? 2.967 26.562 -4.559 1 95.44 41 GLN B O 1
ATOM 1578 N N . GLN B 1 42 ? 3.594 26.719 -2.416 1 93.81 42 GLN B N 1
ATOM 1579 C CA . GLN B 1 42 ? 4.82 25.969 -2.621 1 93.81 42 GLN B CA 1
ATOM 1580 C C . GLN B 1 42 ? 4.52 24.547 -3.115 1 93.81 42 GLN B C 1
ATOM 1582 O O . GLN B 1 42 ? 5.301 23.969 -3.873 1 93.81 42 GLN B O 1
ATOM 1587 N N . PHE B 1 43 ? 3.352 24.047 -2.707 1 95 43 PHE B N 1
ATOM 1588 C CA . PHE B 1 43 ? 2.988 22.688 -3.047 1 95 43 PHE B CA 1
ATOM 1589 C C . PHE B 1 43 ? 1.847 22.656 -4.059 1 95 43 PHE B C 1
ATOM 1591 O O . PHE B 1 43 ? 1.296 21.594 -4.355 1 95 43 PHE B O 1
ATOM 1598 N N . ASN B 1 44 ? 1.438 23.875 -4.508 1 97.06 44 ASN B N 1
ATOM 1599 C CA . ASN B 1 44 ? 0.305 24.031 -5.414 1 97.06 44 ASN B CA 1
ATOM 1600 C C . ASN B 1 44 ? -0.966 23.406 -4.836 1 97.06 44 ASN B C 1
ATOM 1602 O O . ASN B 1 44 ? -1.66 22.656 -5.512 1 97.06 44 ASN B O 1
ATOM 1606 N N . LEU B 1 45 ? -1.146 23.656 -3.566 1 98.44 45 LEU B N 1
ATOM 1607 C CA . LEU B 1 45 ? -2.34 23.203 -2.854 1 98.44 45 LEU B CA 1
ATOM 1608 C C . LEU B 1 45 ? -3.215 24.391 -2.473 1 98.44 45 LEU B C 1
ATOM 1610 O O . LEU B 1 45 ? -2.754 25.547 -2.473 1 98.44 45 LEU B O 1
ATOM 1614 N N . THR B 1 46 ? -4.461 24.141 -2.234 1 98.19 46 THR B N 1
ATOM 1615 C CA . THR B 1 46 ? -5.293 25.156 -1.58 1 98.19 46 THR B CA 1
ATOM 1616 C C . THR B 1 46 ? -4.945 25.25 -0.097 1 98.19 46 THR B C 1
ATOM 1618 O O . THR B 1 46 ? -4.578 24.266 0.532 1 98.19 46 THR B O 1
ATOM 1621 N N . PRO B 1 47 ? -5.082 26.453 0.388 1 97.62 47 PRO B N 1
ATOM 1622 C CA . PRO B 1 47 ? -4.773 26.625 1.81 1 97.62 47 PRO B CA 1
ATOM 1623 C C . PRO B 1 47 ? -5.617 25.719 2.707 1 97.62 47 PRO B C 1
ATOM 1625 O O . PRO B 1 47 ? -5.141 25.266 3.748 1 97.62 47 PRO B O 1
ATOM 1628 N N . THR B 1 48 ? -6.777 25.469 2.309 1 97.44 48 THR B N 1
ATOM 1629 C CA . THR B 1 48 ? -7.68 24.641 3.104 1 97.44 48 THR B CA 1
ATOM 1630 C C . THR B 1 48 ? -7.16 23.203 3.195 1 97.44 48 THR B C 1
ATOM 1632 O O . THR B 1 48 ? -7.105 22.625 4.285 1 97.44 48 THR B O 1
ATOM 1635 N N . VAL B 1 49 ? -6.719 22.688 2.107 1 98.19 49 VAL B N 1
ATOM 1636 C CA . VAL B 1 49 ? -6.234 21.312 2.072 1 98.19 49 VAL B CA 1
ATOM 1637 C C . VAL B 1 49 ? -4.895 21.203 2.803 1 98.19 49 VAL B C 1
ATOM 1639 O O . VAL B 1 49 ? -4.645 20.25 3.529 1 98.19 49 VAL B O 1
ATOM 1642 N N . LEU B 1 50 ? -4.062 22.234 2.615 1 98.44 50 LEU B N 1
ATOM 1643 C CA . LEU B 1 50 ? -2.797 22.25 3.344 1 98.44 50 LEU B CA 1
ATOM 1644 C C . LEU B 1 50 ? -3.037 22.281 4.852 1 98.44 50 LEU B C 1
ATOM 1646 O O . LEU B 1 50 ? -2.414 21.516 5.598 1 98.44 50 LEU B O 1
ATOM 1650 N N . THR B 1 51 ? -3.961 23.125 5.258 1 97.69 51 THR B N 1
ATOM 1651 C CA . THR B 1 51 ? -4.27 23.25 6.68 1 97.69 51 THR B CA 1
ATOM 1652 C C . THR B 1 51 ? -4.781 21.906 7.227 1 97.69 51 THR B C 1
ATOM 1654 O O . THR B 1 51 ? -4.379 21.484 8.312 1 97.69 51 THR B O 1
ATOM 1657 N N . GLN B 1 52 ? -5.586 21.28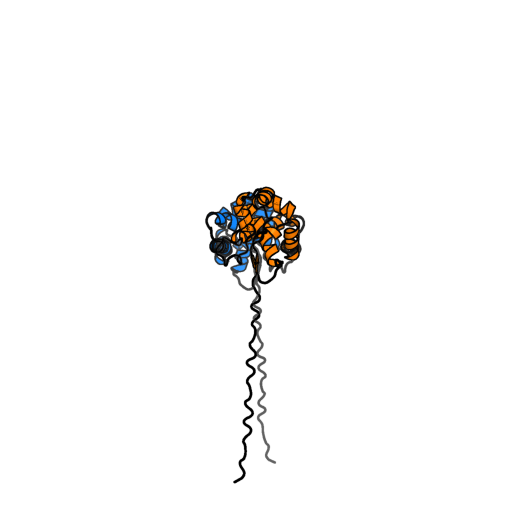1 6.469 1 97.94 52 GLN B N 1
ATOM 1658 C CA . GLN B 1 52 ? -6.074 19.969 6.887 1 97.94 52 GLN B CA 1
ATOM 1659 C C . GLN B 1 52 ? -4.93 18.969 7.02 1 97.94 52 GLN B C 1
ATOM 1661 O O . GLN B 1 52 ? -4.883 18.188 7.977 1 97.94 52 GLN B O 1
ATOM 1666 N N . ALA B 1 53 ? -4.004 18.969 6.086 1 98.69 53 ALA B N 1
ATOM 1667 C CA . ALA B 1 53 ? -2.859 18.062 6.113 1 98.69 53 ALA B CA 1
ATOM 1668 C C . ALA B 1 53 ? -2.004 18.297 7.355 1 98.69 53 ALA B C 1
ATOM 1670 O O . ALA B 1 53 ? -1.36 17.375 7.852 1 98.69 53 ALA B O 1
ATOM 1671 N N . LEU B 1 54 ? -2.086 19.516 7.891 1 98.38 54 LEU B N 1
ATOM 1672 C CA . LEU B 1 54 ? -1.241 19.906 9.016 1 98.38 54 LEU B CA 1
ATOM 1673 C C . LEU B 1 54 ? -2.01 19.797 10.328 1 98.38 54 LEU B C 1
ATOM 1675 O O . LEU B 1 54 ? -1.5 20.203 11.383 1 98.38 54 LEU B O 1
ATOM 1679 N N . THR B 1 55 ? -3.178 19.203 10.312 1 98.12 55 THR B N 1
ATOM 1680 C CA . THR B 1 55 ? -4.023 19.156 11.492 1 98.12 55 THR B CA 1
ATOM 1681 C C . THR B 1 55 ? -4.105 17.734 12.031 1 98.12 55 THR B C 1
ATOM 1683 O O . THR B 1 55 ? -4.703 16.859 11.398 1 98.12 55 THR B O 1
ATOM 1686 N N . HIS B 1 56 ? -3.504 17.516 13.133 1 97.31 56 HIS B N 1
ATOM 1687 C CA . HIS B 1 56 ? -3.557 16.234 13.812 1 97.31 56 HIS B CA 1
ATOM 1688 C C . HIS B 1 56 ? -4.93 15.984 14.43 1 97.31 56 HIS B C 1
ATOM 1690 O O . HIS B 1 56 ? -5.621 16.938 14.805 1 97.31 56 HIS B O 1
ATOM 1696 N N . LYS B 1 57 ? -5.277 14.766 14.641 1 95.44 57 LYS B N 1
ATOM 1697 C CA . LYS B 1 57 ? -6.598 14.383 15.133 1 95.44 57 LYS B CA 1
ATOM 1698 C C . LYS B 1 57 ? -6.82 14.883 16.562 1 95.44 57 LYS B C 1
ATOM 1700 O O . LYS B 1 57 ? -7.965 15.023 17 1 95.44 57 LYS B O 1
ATOM 1705 N N . SER B 1 58 ? -5.738 15.109 17.281 1 93.12 58 SER B N 1
ATOM 1706 C CA . SER B 1 58 ? -5.844 15.562 18.672 1 93.12 58 SER B CA 1
ATOM 1707 C C . SER B 1 58 ? -6.285 17.016 18.734 1 93.12 58 SER B C 1
ATOM 1709 O O . SER B 1 58 ? -6.668 17.5 19.812 1 93.12 58 SER B O 1
ATOM 1711 N N . PHE B 1 59 ? -6.199 17.672 17.594 1 93.62 59 PHE B N 1
ATOM 1712 C CA . PHE B 1 59 ? -6.48 19.109 17.594 1 93.62 59 PHE B CA 1
ATOM 1713 C C . PHE B 1 59 ? -7.969 19.359 17.781 1 93.62 59 PHE B C 1
ATOM 1715 O O . PHE B 1 59 ? -8.805 18.734 17.141 1 93.62 59 PHE B O 1
ATOM 1722 N N . LYS B 1 60 ? -8.398 20.156 18.75 1 91.75 60 LYS B N 1
ATOM 1723 C CA . LYS B 1 60 ? -9.758 20.594 19.031 1 91.75 60 LYS B CA 1
ATOM 1724 C C . LYS B 1 60 ? -10.695 19.406 19.203 1 91.75 60 LYS B C 1
ATOM 1726 O O . LYS B 1 60 ? -11.836 19.438 18.766 1 91.75 60 LYS B O 1
ATOM 1731 N N . HIS B 1 61 ? -10.156 18.375 19.656 1 84.88 61 HIS B N 1
ATOM 1732 C CA . HIS B 1 61 ? -10.914 17.188 20.016 1 84.88 61 HIS B CA 1
ATOM 1733 C C . HIS B 1 61 ? -11.734 16.672 18.828 1 84.88 61 HIS B C 1
ATOM 1735 O O . HIS B 1 61 ? -12.891 16.281 18.984 1 84.88 61 HIS B O 1
ATOM 1741 N N . GLY B 1 62 ? -11.164 16.875 17.641 1 82.88 62 GLY B N 1
ATOM 1742 C CA . GLY B 1 62 ? -11.781 16.297 16.453 1 82.88 62 GLY B CA 1
ATOM 1743 C C . GLY B 1 62 ? -12.906 17.156 15.891 1 82.88 62 GLY B C 1
ATOM 1744 O O . GLY B 1 62 ? -13.625 16.719 14.992 1 82.88 62 GLY B O 1
ATOM 1745 N N . LYS B 1 63 ? -13.016 18.359 16.328 1 88.88 63 LYS B N 1
ATOM 1746 C CA . LYS B 1 63 ? -14.102 19.219 15.875 1 88.88 63 LYS B CA 1
ATOM 1747 C C . LYS B 1 63 ? -13.797 19.828 14.508 1 88.88 63 LYS B C 1
ATOM 1749 O O . LYS B 1 63 ? -14.672 20.422 13.875 1 88.88 63 LYS B O 1
ATOM 1754 N N . VAL B 1 64 ? -12.594 19.719 14.133 1 92.56 64 VAL B N 1
ATOM 1755 C CA . VAL B 1 64 ? -12.188 20.156 12.797 1 92.56 64 VAL B CA 1
ATOM 1756 C C . VAL B 1 64 ? -11.648 18.969 12.008 1 92.56 64 VAL B C 1
ATOM 1758 O O . VAL B 1 64 ? -11.211 17.969 12.586 1 92.56 64 VAL B O 1
ATOM 1761 N N . PRO B 1 65 ? -11.695 19.062 10.727 1 94.75 65 PRO B N 1
ATOM 1762 C CA . PRO B 1 65 ? -11.18 17.953 9.93 1 94.75 65 PRO B CA 1
ATOM 1763 C C . PRO B 1 65 ? -9.695 17.703 10.172 1 94.75 65 PRO B C 1
ATOM 1765 O O . PRO B 1 65 ? -8.883 18.625 10.117 1 94.75 65 PRO B O 1
ATOM 1768 N N . SER B 1 66 ? -9.359 16.484 10.531 1 97.62 66 SER B N 1
ATOM 1769 C CA . SER B 1 66 ? -7.973 16.078 10.742 1 97.62 66 SER B CA 1
ATOM 1770 C C . SER B 1 66 ? -7.34 15.57 9.453 1 97.62 66 SER B C 1
ATOM 1772 O O . SER B 1 66 ? -8.016 15.445 8.43 1 97.62 66 SER B O 1
ATOM 1774 N N . ASN B 1 67 ? -6.098 15.227 9.625 1 98.31 67 ASN B N 1
ATOM 1775 C CA . ASN B 1 67 ? -5.375 14.812 8.43 1 98.31 67 ASN B CA 1
ATOM 1776 C C . ASN B 1 67 ? -5.402 13.297 8.258 1 98.31 67 ASN B C 1
ATOM 1778 O O . ASN B 1 67 ? -4.676 12.742 7.43 1 98.31 67 ASN B O 1
ATOM 1782 N N . GLU B 1 68 ? -6.297 12.555 8.898 1 98.31 68 GLU B N 1
ATOM 1783 C CA . GLU B 1 68 ? -6.305 11.094 8.914 1 98.31 68 GLU B CA 1
ATOM 1784 C C . GLU B 1 68 ? -6.617 10.531 7.535 1 98.31 68 GLU B C 1
ATOM 1786 O O . GLU B 1 68 ? -5.973 9.578 7.09 1 98.31 68 GLU B O 1
ATOM 1791 N N . ARG B 1 69 ? -7.578 11.094 6.91 1 98.12 69 ARG B N 1
ATOM 1792 C CA . ARG B 1 69 ? -7.914 10.586 5.582 1 98.12 69 ARG B CA 1
ATOM 1793 C C . ARG B 1 69 ? -6.777 10.852 4.598 1 98.12 69 ARG B C 1
ATOM 1795 O O . ARG B 1 69 ? -6.441 9.977 3.787 1 98.12 69 ARG B O 1
ATOM 1802 N N . LEU B 1 70 ? -6.223 12.023 4.676 1 98.44 70 LEU B N 1
ATOM 1803 C CA . LEU B 1 70 ? -5.09 12.359 3.818 1 98.44 70 LEU B CA 1
ATOM 1804 C C . LEU B 1 70 ? -3.896 11.461 4.121 1 98.44 70 LEU B C 1
ATOM 1806 O O . LEU B 1 70 ? -3.17 11.062 3.211 1 98.44 70 LEU B O 1
ATOM 1810 N N . GLN B 1 71 ? -3.697 11.164 5.41 1 98.81 71 GLN B N 1
ATOM 1811 C CA . GLN B 1 71 ? -2.65 10.227 5.797 1 98.81 71 GLN B CA 1
ATOM 1812 C C . GLN B 1 71 ? -2.838 8.875 5.105 1 98.81 71 GLN B C 1
ATOM 1814 O O . GLN B 1 71 ? -1.876 8.297 4.598 1 98.81 71 GLN B O 1
ATOM 1819 N N . PHE B 1 72 ? -4.047 8.445 5.148 1 98.81 72 PHE B N 1
ATOM 1820 C CA . PHE B 1 72 ? -4.371 7.152 4.559 1 98.81 72 PHE B CA 1
ATOM 1821 C C . PHE B 1 72 ? -4.055 7.145 3.066 1 98.81 72 PHE B C 1
ATOM 1823 O O . PHE B 1 72 ? -3.41 6.219 2.568 1 98.81 72 PHE B O 1
ATOM 1830 N N . VAL B 1 73 ? -4.434 8.125 2.391 1 98.56 73 VAL B N 1
ATOM 1831 C CA . VAL B 1 73 ? -4.168 8.266 0.962 1 98.56 73 VAL B CA 1
ATOM 1832 C C . VAL B 1 73 ? -2.664 8.391 0.724 1 98.56 73 VAL B C 1
ATOM 1834 O O . VAL B 1 73 ? -2.113 7.73 -0.16 1 98.56 73 VAL B O 1
ATOM 1837 N N . GLY B 1 74 ? -2.025 9.156 1.549 1 98.75 74 GLY B N 1
ATOM 1838 C CA . GLY B 1 74 ? -0.595 9.383 1.42 1 98.75 74 GLY B CA 1
ATOM 1839 C C . GLY B 1 74 ? 0.233 8.141 1.676 1 98.75 74 GLY B C 1
ATOM 1840 O O . GLY B 1 74 ? 1.24 7.91 1.005 1 98.75 74 GLY B O 1
ATOM 1841 N N . GLN B 1 75 ? -0.2 7.363 2.631 1 98.56 75 GLN B N 1
ATOM 1842 C CA . GLN B 1 75 ? 0.521 6.141 2.967 1 98.56 75 GLN B CA 1
ATOM 1843 C C . GLN B 1 75 ? 0.505 5.152 1.802 1 98.56 75 GLN B C 1
ATOM 1845 O O . GLN B 1 75 ? 1.548 4.617 1.422 1 98.56 75 GLN B O 1
ATOM 1850 N N . ARG B 1 76 ? -0.618 4.938 1.245 1 98.5 76 ARG B N 1
ATOM 1851 C CA . ARG B 1 76 ? -0.747 4.004 0.132 1 98.5 76 ARG B CA 1
ATOM 1852 C C . ARG B 1 76 ? -0.015 4.516 -1.103 1 98.5 76 ARG B C 1
ATOM 1854 O O . ARG B 1 76 ? 0.65 3.75 -1.802 1 98.5 76 ARG B O 1
ATOM 1861 N N . SER B 1 77 ? -0.119 5.805 -1.312 1 98.62 77 SER B N 1
ATOM 1862 C CA . SER B 1 77 ? 0.578 6.402 -2.445 1 98.62 77 SER B CA 1
ATOM 1863 C C . SER B 1 77 ? 2.09 6.293 -2.285 1 98.62 77 SER B C 1
ATOM 1865 O O . SER B 1 77 ? 2.785 5.836 -3.195 1 98.62 77 SER B O 1
ATOM 1867 N N . LEU B 1 78 ? 2.543 6.656 -1.142 1 98.75 78 LEU B N 1
ATOM 1868 C CA . LEU B 1 78 ? 3.98 6.648 -0.891 1 98.75 78 LEU B CA 1
ATOM 1869 C C . LEU B 1 78 ? 4.535 5.23 -0.972 1 98.75 78 LEU B C 1
ATOM 1871 O O . LEU B 1 78 ? 5.633 5.016 -1.495 1 98.75 78 LEU B O 1
ATOM 1875 N N . GLU B 1 79 ? 3.811 4.316 -0.45 1 98.62 79 GLU B N 1
ATOM 1876 C CA . GLU B 1 79 ? 4.246 2.924 -0.501 1 98.62 79 GLU B CA 1
ATOM 1877 C C . GLU B 1 79 ? 4.379 2.439 -1.942 1 98.62 79 GLU B C 1
ATOM 1879 O O . GLU B 1 79 ? 5.359 1.775 -2.293 1 98.62 79 GLU B O 1
ATOM 1884 N N . PHE B 1 80 ? 3.424 2.75 -2.695 1 98.62 80 PHE B N 1
ATOM 1885 C CA . PHE B 1 80 ? 3.432 2.373 -4.105 1 98.62 80 PHE B CA 1
ATOM 1886 C C . PHE B 1 80 ? 4.598 3.031 -4.836 1 98.62 80 PHE B C 1
ATOM 1888 O O . PHE B 1 80 ? 5.328 2.369 -5.574 1 98.62 80 PHE B O 1
ATOM 1895 N N . PHE B 1 81 ? 4.805 4.316 -4.555 1 98.56 81 PHE B N 1
ATOM 1896 C CA . PHE B 1 81 ? 5.883 5.047 -5.211 1 98.56 81 PHE B CA 1
ATOM 1897 C C . PHE B 1 81 ? 7.242 4.516 -4.773 1 98.56 81 PHE B C 1
ATOM 1899 O O . PHE B 1 81 ? 8.164 4.418 -5.582 1 98.56 81 PHE B O 1
ATOM 1906 N N . ALA B 1 82 ? 7.387 4.262 -3.525 1 98.44 82 ALA B N 1
ATOM 1907 C CA . ALA B 1 82 ? 8.641 3.717 -3.008 1 98.44 82 ALA B CA 1
ATOM 1908 C C . ALA B 1 82 ? 8.953 2.365 -3.643 1 98.44 82 ALA B C 1
ATOM 1910 O O . ALA B 1 82 ? 10.102 2.094 -4.004 1 98.44 82 ALA B O 1
ATOM 1911 N N . MET B 1 83 ? 7.91 1.51 -3.736 1 98.31 83 MET B N 1
ATOM 1912 C CA . MET B 1 83 ? 8.07 0.224 -4.41 1 98.31 83 MET B CA 1
ATOM 1913 C C . MET B 1 83 ? 8.516 0.418 -5.855 1 98.31 83 MET B C 1
ATOM 1915 O O . MET B 1 83 ? 9.5 -0.184 -6.293 1 98.31 83 MET B O 1
ATOM 1919 N N . GLU B 1 84 ? 7.863 1.32 -6.57 1 97.5 84 GLU B N 1
ATOM 1920 C CA . GLU B 1 84 ? 8.18 1.586 -7.973 1 97.5 84 GLU B CA 1
ATOM 1921 C C . GLU B 1 84 ? 9.602 2.102 -8.133 1 97.5 84 GLU B C 1
ATOM 1923 O O . GLU B 1 84 ? 10.312 1.712 -9.062 1 97.5 84 GLU B O 1
ATOM 1928 N N . ALA B 1 85 ? 10 2.896 -7.203 1 97.19 85 ALA B N 1
ATOM 1929 C CA . ALA B 1 85 ? 11.312 3.533 -7.277 1 97.19 85 ALA B CA 1
ATOM 1930 C C . ALA B 1 85 ? 12.43 2.521 -7.035 1 97.19 85 ALA B C 1
ATOM 1932 O O . ALA B 1 85 ? 13.578 2.746 -7.426 1 97.19 85 ALA B O 1
ATOM 1933 N N . ASN B 1 86 ? 12.102 1.396 -6.398 1 97.56 86 ASN B N 1
ATOM 1934 C CA . ASN B 1 86 ? 13.172 0.521 -5.93 1 97.56 86 ASN B CA 1
ATOM 1935 C C . ASN B 1 86 ? 13.109 -0.848 -6.605 1 97.56 86 ASN B C 1
ATOM 1937 O O . ASN B 1 86 ? 14.078 -1.609 -6.562 1 97.56 86 ASN B O 1
ATOM 1941 N N . MET B 1 87 ? 12.023 -1.236 -7.254 1 96.5 87 MET B N 1
ATOM 1942 C CA . MET B 1 87 ? 11.773 -2.615 -7.664 1 96.5 87 MET B CA 1
ATOM 1943 C C . MET B 1 87 ? 12.742 -3.041 -8.758 1 96.5 87 MET B C 1
ATOM 1945 O O . MET B 1 87 ? 13.047 -4.227 -8.906 1 96.5 87 MET B O 1
ATOM 1949 N N . GLU B 1 88 ? 13.258 -2.104 -9.516 1 94.12 88 GLU B N 1
ATOM 1950 C CA . GLU B 1 88 ? 14.195 -2.461 -10.586 1 94.12 88 GLU B CA 1
ATOM 1951 C C . GLU B 1 88 ? 15.586 -2.756 -10.031 1 94.12 88 GLU B C 1
ATOM 1953 O O . GLU B 1 88 ? 16.281 -3.65 -10.516 1 94.12 88 GLU B O 1
ATOM 1958 N N . LYS B 1 89 ? 15.945 -2.115 -9.039 1 94.94 89 LYS B N 1
ATOM 1959 C CA . LYS B 1 89 ? 17.297 -2.232 -8.484 1 94.94 89 LYS B CA 1
ATOM 1960 C C . LYS B 1 89 ? 17.359 -3.344 -7.441 1 94.94 89 LYS B C 1
ATOM 1962 O O . LYS B 1 89 ? 18.406 -3.984 -7.273 1 94.94 89 LYS B O 1
ATOM 1967 N N . MET B 1 90 ? 16.297 -3.475 -6.777 1 95.06 90 MET B N 1
ATOM 1968 C CA . MET B 1 90 ? 16.234 -4.488 -5.727 1 95.06 90 MET B CA 1
ATOM 1969 C C . MET B 1 90 ? 15.609 -5.777 -6.246 1 95.06 90 MET B C 1
ATOM 1971 O O . MET B 1 90 ? 14.383 -5.887 -6.332 1 95.06 90 MET B O 1
ATOM 1975 N N . LYS B 1 91 ? 16.438 -6.781 -6.391 1 90.44 91 LYS B N 1
ATOM 1976 C CA . LYS B 1 91 ? 15.945 -7.965 -7.09 1 90.44 91 LYS B CA 1
ATOM 1977 C C . LYS B 1 91 ? 15.328 -8.961 -6.113 1 90.44 91 LYS B C 1
ATOM 1979 O O . LYS B 1 91 ? 14.352 -9.641 -6.441 1 90.44 91 LYS B O 1
ATOM 1984 N N . SER B 1 92 ? 15.812 -9.008 -4.879 1 94.94 92 SER B N 1
ATOM 1985 C CA . SER B 1 92 ? 15.242 -9.922 -3.904 1 94.94 92 SER B CA 1
ATOM 1986 C C . SER B 1 92 ? 14.07 -9.281 -3.16 1 94.94 92 SER B C 1
ATOM 1988 O O . SER B 1 92 ? 14.047 -8.062 -2.967 1 94.94 92 SER B O 1
ATOM 1990 N N . VAL B 1 93 ? 13.102 -10.117 -2.732 1 96.81 93 VAL B N 1
ATOM 1991 C CA . VAL B 1 93 ? 11.945 -9.617 -1.994 1 96.81 93 VAL B CA 1
ATOM 1992 C C . VAL B 1 93 ? 12.414 -8.969 -0.69 1 96.81 93 VAL B C 1
ATOM 1994 O O . VAL B 1 93 ? 11.867 -7.941 -0.275 1 96.81 93 VAL B O 1
ATOM 1997 N N . GLY B 1 94 ? 13.398 -9.578 -0.026 1 97.62 94 GLY B N 1
ATOM 1998 C CA . GLY B 1 94 ? 13.922 -9.031 1.213 1 97.62 94 GLY B CA 1
ATOM 1999 C C . GLY B 1 94 ? 14.5 -7.637 1.047 1 97.62 94 GLY B C 1
ATOM 2000 O O . GLY B 1 94 ? 14.234 -6.746 1.856 1 97.62 94 GLY B O 1
ATOM 2001 N N . GLU B 1 95 ? 15.258 -7.43 0.023 1 97.62 95 GLU B N 1
ATOM 2002 C CA . GLU B 1 95 ? 15.859 -6.129 -0.26 1 97.62 95 GLU B CA 1
ATOM 2003 C C . GLU B 1 95 ? 14.789 -5.098 -0.615 1 97.62 95 GLU B C 1
ATOM 2005 O O . GLU B 1 95 ? 14.867 -3.945 -0.182 1 97.62 95 GLU B O 1
ATOM 2010 N N . LEU B 1 96 ? 13.844 -5.527 -1.412 1 98.06 96 LEU B N 1
ATOM 2011 C CA . LEU B 1 96 ? 12.781 -4.613 -1.814 1 98.06 96 LEU B CA 1
ATOM 2012 C C . LEU B 1 96 ? 11.938 -4.203 -0.613 1 98.06 96 LEU B C 1
ATOM 2014 O O . LEU B 1 96 ? 11.641 -3.02 -0.432 1 98.06 96 LEU B O 1
ATOM 2018 N N . LYS B 1 97 ? 11.609 -5.156 0.249 1 98.31 97 LYS B N 1
ATOM 2019 C CA . LYS B 1 97 ? 10.859 -4.891 1.474 1 98.31 97 LYS B CA 1
ATOM 2020 C C . LYS B 1 97 ? 11.609 -3.906 2.369 1 98.31 97 LYS B C 1
ATOM 2022 O O . LYS B 1 97 ? 11.016 -2.959 2.891 1 98.31 97 LYS B O 1
ATOM 2027 N N . LYS B 1 98 ? 12.828 -4.113 2.49 1 97.88 98 LYS B N 1
ATOM 2028 C CA . LYS B 1 98 ? 13.648 -3.248 3.33 1 97.88 98 LYS B CA 1
ATOM 2029 C C . LYS B 1 98 ? 13.711 -1.831 2.77 1 97.88 98 LYS B C 1
ATOM 2031 O O . LYS B 1 98 ? 13.562 -0.857 3.51 1 97.88 98 LYS B O 1
ATOM 2036 N N . ALA B 1 99 ? 13.914 -1.729 1.477 1 97.25 99 ALA B N 1
ATOM 2037 C CA . ALA B 1 99 ? 14 -0.422 0.83 1 97.25 99 ALA B CA 1
ATOM 2038 C C . ALA B 1 99 ? 12.711 0.369 1.026 1 97.25 99 ALA B C 1
ATOM 2040 O O . ALA B 1 99 ? 12.742 1.565 1.322 1 97.25 99 ALA B O 1
ATOM 2041 N N . VAL B 1 100 ? 11.562 -0.275 0.889 1 97.88 100 VAL B N 1
ATOM 2042 C CA . VAL B 1 100 ? 10.273 0.385 1.048 1 97.88 100 VAL B CA 1
ATOM 2043 C C . VAL B 1 100 ? 10.055 0.743 2.516 1 97.88 100 VAL B C 1
ATOM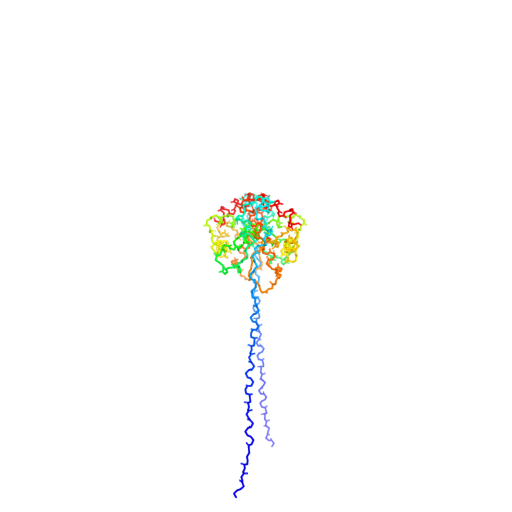 2045 O O . VAL B 1 100 ? 9.641 1.86 2.834 1 97.88 100 VAL B O 1
ATOM 2048 N N . SER B 1 101 ? 10.375 -0.195 3.377 1 97.94 101 SER B N 1
ATOM 2049 C CA . SER B 1 101 ? 10.211 0.04 4.809 1 97.94 101 SER B CA 1
ATOM 2050 C C . SER B 1 101 ? 11.07 1.209 5.277 1 97.94 101 SER B C 1
ATOM 2052 O O . SER B 1 101 ? 10.656 1.979 6.148 1 97.94 101 SER B O 1
ATOM 2054 N N . ASP B 1 102 ? 12.242 1.306 4.734 1 97.31 102 ASP B N 1
ATOM 2055 C CA . ASP B 1 102 ? 13.172 2.367 5.113 1 97.31 102 ASP B CA 1
ATOM 2056 C C . ASP B 1 102 ? 12.578 3.744 4.816 1 97.31 102 ASP B C 1
ATOM 2058 O O . ASP B 1 102 ? 12.844 4.707 5.539 1 97.31 102 ASP B O 1
ATOM 2062 N N . VAL B 1 103 ? 11.734 3.852 3.832 1 97.88 103 VAL B N 1
ATOM 2063 C CA . VAL B 1 103 ? 11.102 5.109 3.457 1 97.88 103 VAL B CA 1
ATOM 2064 C C . VAL B 1 103 ? 10.148 5.555 4.562 1 97.88 103 VAL B C 1
ATOM 2066 O O . VAL B 1 103 ? 9.969 6.754 4.793 1 97.88 103 VAL B O 1
ATOM 2069 N N . PHE B 1 104 ? 9.633 4.609 5.297 1 97.38 104 PHE B N 1
ATOM 2070 C CA . PHE B 1 104 ? 8.602 4.91 6.285 1 97.38 104 PHE B CA 1
ATOM 2071 C C . PHE B 1 104 ? 9.203 5.008 7.68 1 97.38 104 PHE B C 1
ATOM 2073 O O . PHE B 1 104 ? 8.477 5.172 8.664 1 97.38 104 PHE B O 1
ATOM 2080 N N . GLY B 1 105 ? 10.484 4.793 7.699 1 96 105 GLY B N 1
ATOM 2081 C CA . GLY B 1 105 ? 11.086 4.961 9.016 1 96 105 GLY B CA 1
ATOM 2082 C C . GLY B 1 105 ? 10.766 6.305 9.648 1 96 105 GLY B C 1
ATOM 2083 O O . GLY B 1 105 ? 10.883 7.344 9 1 96 105 GLY B O 1
ATOM 2084 N N . PRO B 1 106 ? 10.289 6.262 10.883 1 91.69 106 PRO B N 1
ATOM 2085 C CA . PRO B 1 106 ? 9.867 7.512 11.516 1 91.69 106 PRO B CA 1
ATOM 2086 C C . PRO B 1 106 ? 10.953 8.586 11.484 1 91.69 106 PRO B C 1
ATOM 2088 O O . PRO B 1 106 ? 10.664 9.766 11.281 1 91.69 106 PRO B O 1
ATOM 2091 N N . ALA B 1 107 ? 12.172 8.234 11.734 1 95.62 107 ALA B N 1
ATOM 2092 C CA . ALA B 1 107 ? 13.258 9.203 11.695 1 95.62 107 ALA B CA 1
ATOM 2093 C C . ALA B 1 107 ? 13.406 9.805 10.297 1 95.62 107 ALA B C 1
ATOM 2095 O O . ALA B 1 107 ? 13.672 11 10.156 1 95.62 107 ALA B O 1
ATOM 2096 N N . HIS B 1 108 ? 13.25 8.961 9.289 1 98.19 108 HIS B N 1
ATOM 2097 C CA . HIS B 1 108 ? 13.344 9.43 7.914 1 98.19 108 HIS B CA 1
ATOM 2098 C C . HIS B 1 108 ? 12.242 10.43 7.594 1 98.19 108 HIS B C 1
ATOM 2100 O O . HIS B 1 108 ? 12.516 11.555 7.16 1 98.19 108 HIS B O 1
ATOM 2106 N N . LEU B 1 109 ? 11.039 10.133 7.875 1 98.56 109 LEU B N 1
ATOM 2107 C CA . LEU B 1 109 ? 9.914 11.008 7.566 1 98.56 109 LEU B CA 1
ATOM 2108 C C . LEU B 1 109 ? 9.953 12.258 8.43 1 98.56 109 LEU B C 1
ATOM 2110 O O . LEU B 1 109 ? 9.617 13.352 7.965 1 98.56 109 LEU B O 1
ATOM 2114 N N . ALA B 1 110 ? 10.367 12.07 9.672 1 98.12 110 ALA B N 1
ATOM 2115 C CA . ALA B 1 110 ? 10.5 13.234 10.539 1 98.12 110 ALA B CA 1
ATOM 2116 C C . ALA B 1 110 ? 11.531 14.219 9.992 1 98.12 110 ALA B C 1
ATOM 2118 O O . ALA B 1 110 ? 11.336 15.438 10.062 1 98.12 110 ALA B O 1
ATOM 2119 N N . SER B 1 111 ? 12.617 13.68 9.469 1 98.38 111 SER B N 1
ATOM 2120 C CA . SER B 1 111 ? 13.633 14.555 8.898 1 98.38 111 SER B CA 1
ATOM 2121 C C . SER B 1 111 ? 13.086 15.32 7.691 1 98.38 111 SER B C 1
ATOM 2123 O O . SER B 1 111 ? 13.453 16.469 7.465 1 98.38 111 SER B O 1
ATOM 2125 N N . LYS B 1 112 ? 12.203 14.703 6.902 1 98.69 112 LYS B N 1
ATOM 2126 C CA . LYS B 1 112 ? 11.57 15.375 5.773 1 98.69 112 LYS B CA 1
ATOM 2127 C C . LYS B 1 112 ? 10.602 16.453 6.25 1 98.69 112 LYS B C 1
ATOM 2129 O O . LYS B 1 112 ? 10.523 17.531 5.656 1 98.69 112 LYS B O 1
ATOM 2134 N N . PHE B 1 113 ? 9.922 16.156 7.336 1 98.44 113 PHE B N 1
ATOM 2135 C CA . PHE B 1 113 ? 9.062 17.125 7.996 1 98.44 113 PHE B CA 1
ATOM 2136 C C . PHE B 1 113 ? 9.828 18.406 8.328 1 98.44 113 PHE B C 1
ATOM 2138 O O . PHE B 1 113 ? 9.383 19.5 8.008 1 98.44 113 PHE B O 1
ATOM 2145 N N . ASP B 1 114 ? 10.945 18.219 8.906 1 98.06 114 ASP B N 1
ATOM 2146 C CA . ASP B 1 114 ? 11.781 19.344 9.312 1 98.06 114 ASP B CA 1
ATOM 2147 C C . ASP B 1 114 ? 12.344 20.078 8.102 1 98.06 114 ASP B C 1
ATOM 2149 O O . ASP B 1 114 ? 12.336 21.312 8.055 1 98.06 114 ASP B O 1
ATOM 2153 N N . ALA B 1 115 ? 12.766 19.391 7.082 1 98 115 ALA B N 1
ATOM 2154 C CA . ALA B 1 115 ? 13.344 19.969 5.875 1 98 115 ALA B CA 1
ATOM 2155 C C . ALA B 1 115 ? 12.312 20.812 5.121 1 98 115 ALA B C 1
ATOM 2157 O O . ALA B 1 115 ? 12.664 21.797 4.484 1 98 115 ALA B O 1
ATOM 2158 N N . LEU B 1 116 ? 11.031 20.438 5.27 1 97.5 116 LEU B N 1
ATOM 2159 C CA . LEU B 1 116 ? 9.969 21.109 4.539 1 97.5 116 LEU B CA 1
ATOM 2160 C C . LEU B 1 116 ? 9.43 22.297 5.336 1 97.5 116 LEU B C 1
ATOM 2162 O O . LEU B 1 116 ? 8.594 23.047 4.844 1 97.5 116 LEU B O 1
ATOM 2166 N N . GLY B 1 117 ? 9.859 22.453 6.52 1 96.12 117 GLY B N 1
ATOM 2167 C CA . GLY B 1 117 ? 9.477 23.594 7.344 1 96.12 117 GLY B CA 1
ATOM 2168 C C . GLY B 1 117 ? 8.016 23.578 7.742 1 96.12 117 GLY B C 1
ATOM 2169 O O . GLY B 1 117 ? 7.344 24.609 7.707 1 96.12 117 GLY B O 1
ATOM 2170 N N . LEU B 1 118 ? 7.539 22.391 8.195 1 96.94 118 LEU B N 1
ATOM 2171 C CA . LEU B 1 118 ? 6.102 22.234 8.391 1 96.94 118 LEU B CA 1
ATOM 2172 C C . LEU B 1 118 ? 5.699 22.594 9.82 1 96.94 118 LEU B C 1
ATOM 2174 O O . LEU B 1 118 ? 4.516 22.766 10.109 1 96.94 118 LEU B O 1
ATOM 2178 N N . GLU B 1 119 ? 6.617 22.766 10.734 1 95.56 119 GLU B N 1
ATOM 2179 C CA . GLU B 1 119 ? 6.371 22.828 12.172 1 95.56 119 GLU B CA 1
ATOM 2180 C C . GLU B 1 119 ? 5.414 23.969 12.516 1 95.56 119 GLU B C 1
ATOM 2182 O O . GLU B 1 119 ? 4.473 23.781 13.289 1 95.56 119 GLU B O 1
ATOM 2187 N N . ALA B 1 120 ? 5.605 25.078 11.891 1 94.06 120 ALA B N 1
ATOM 2188 C CA . ALA B 1 120 ? 4.855 26.281 12.25 1 94.06 120 ALA B CA 1
ATOM 2189 C C . ALA B 1 120 ? 3.373 26.125 11.93 1 94.06 120 ALA B C 1
ATOM 2191 O O . ALA B 1 120 ? 2.523 26.781 12.539 1 94.06 120 ALA B O 1
ATOM 2192 N N . GLY B 1 121 ? 3.02 25.203 11 1 96 121 GLY B N 1
ATOM 2193 C CA . GLY B 1 121 ? 1.642 25.062 10.555 1 96 121 GLY B CA 1
ATOM 2194 C C . GLY B 1 121 ? 0.9 23.938 11.242 1 96 121 GLY B C 1
ATOM 2195 O O . GLY B 1 121 ? -0.325 23.844 11.148 1 96 121 GLY B O 1
ATOM 2196 N N . VAL B 1 122 ? 1.643 23.141 12.016 1 96.88 122 VAL B N 1
ATOM 2197 C CA . VAL B 1 122 ? 1.035 21.953 12.594 1 96.88 122 VAL B CA 1
ATOM 2198 C C . VAL B 1 122 ? 0.096 22.344 13.734 1 96.88 122 VAL B C 1
ATOM 2200 O O . VAL B 1 122 ? 0.426 23.219 14.539 1 96.88 122 VAL B O 1
ATOM 2203 N N . GLN B 1 123 ? -1.061 21.75 13.719 1 95.69 123 GLN B N 1
ATOM 2204 C CA . GLN B 1 123 ? -2.047 21.922 14.773 1 95.69 123 GLN B CA 1
ATOM 2205 C C . GLN B 1 123 ? -2.295 20.625 15.523 1 95.69 123 GLN B C 1
ATOM 2207 O O . GLN B 1 123 ? -2.645 19.609 14.906 1 9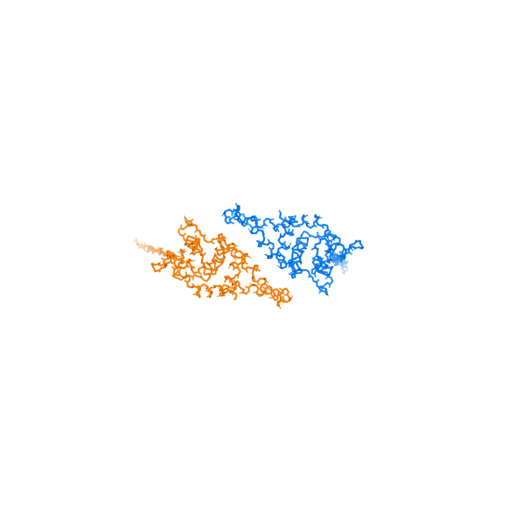5.69 123 GLN B O 1
ATOM 2212 N N . CYS B 1 124 ? -2.027 20.656 16.812 1 94.5 124 CYS B N 1
ATOM 2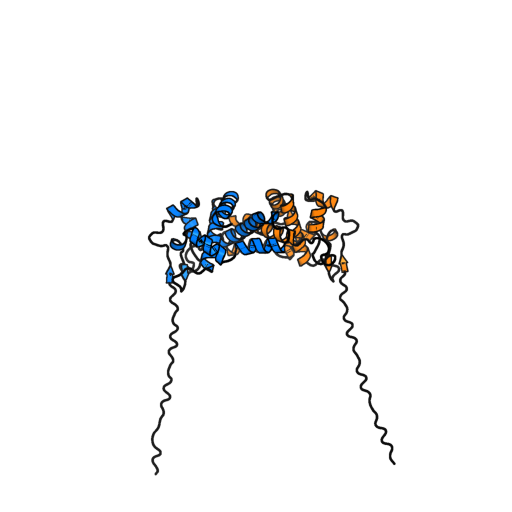213 C CA . CYS B 1 124 ? -2.213 19.453 17.625 1 94.5 124 CYS B CA 1
ATOM 2214 C C . CYS B 1 124 ? -2.418 19.812 19.094 1 94.5 124 CYS B C 1
ATOM 2216 O O . CYS B 1 124 ? -2.287 20.969 19.469 1 94.5 124 CYS B O 1
ATOM 2218 N N . HIS B 1 125 ? -2.986 19 19.781 1 90.75 125 HIS B N 1
ATOM 2219 C CA . HIS B 1 125 ? -3.143 19.078 21.234 1 90.75 125 HIS B CA 1
ATOM 2220 C C . HIS B 1 125 ? -2.447 17.906 21.906 1 90.75 125 HIS B C 1
ATOM 2222 O O . HIS B 1 125 ? -3.049 16.844 22.109 1 90.75 125 HIS B O 1
ATOM 2228 N N . LEU B 1 126 ? -1.123 18.109 22.234 1 85.31 126 LEU B N 1
ATOM 2229 C CA . LEU B 1 126 ? -0.339 17.031 22.812 1 85.31 126 LEU B CA 1
ATOM 2230 C C . LEU B 1 126 ? 0.401 17.484 24.062 1 85.31 126 LEU B C 1
ATOM 2232 O O . LEU B 1 126 ? 0.575 18.688 24.266 1 85.31 126 LEU B O 1
ATOM 2236 N N . PRO B 1 127 ? 0.724 16.672 24.984 1 77.5 127 PRO B N 1
ATOM 2237 C CA . PRO B 1 127 ? 1.322 17 26.281 1 77.5 127 PRO B CA 1
ATOM 2238 C C . PRO B 1 127 ? 2.645 17.75 26.141 1 77.5 127 PRO B C 1
ATOM 2240 O O . PRO B 1 127 ? 3.033 18.5 27.047 1 77.5 127 PRO B O 1
ATOM 2243 N N . GLN B 1 128 ? 3.363 17.453 25.125 1 72.69 128 GLN B N 1
ATOM 2244 C CA . GLN B 1 128 ? 4.691 18.031 25.016 1 72.69 128 GLN B CA 1
ATOM 2245 C C . GLN B 1 128 ? 4.691 19.234 24.062 1 72.69 128 GLN B C 1
ATOM 2247 O O . GLN B 1 128 ? 3.781 19.375 23.25 1 72.69 128 GLN B O 1
ATOM 2252 N N . ASP B 1 129 ? 5.641 20.156 24.406 1 73 129 ASP B N 1
ATOM 2253 C CA . ASP B 1 129 ? 5.805 21.359 23.609 1 73 129 ASP B CA 1
ATOM 2254 C C . ASP B 1 129 ? 6.41 21.047 22.25 1 73 129 ASP B C 1
ATOM 2256 O O . ASP B 1 129 ? 6.508 21.922 21.391 1 73 129 ASP B O 1
ATOM 2260 N N . THR B 1 130 ? 6.895 19.844 22.172 1 85.75 130 THR B N 1
ATOM 2261 C CA . THR B 1 130 ? 7.5 19.484 20.891 1 85.75 130 THR B CA 1
ATOM 2262 C C . THR B 1 130 ? 6.613 18.484 20.125 1 85.75 130 THR B C 1
ATOM 2264 O O . THR B 1 130 ? 5.922 17.672 20.734 1 85.75 130 THR B O 1
ATOM 2267 N N . ILE B 1 131 ? 6.645 18.656 18.844 1 93.38 131 ILE B N 1
ATOM 2268 C CA . ILE B 1 131 ? 5.887 17.719 18.016 1 93.38 131 ILE B CA 1
ATOM 2269 C C . ILE B 1 131 ? 6.586 16.359 17.984 1 93.38 131 ILE B C 1
ATOM 2271 O O . ILE B 1 131 ? 7.734 16.25 17.562 1 93.38 131 ILE B O 1
ATOM 2275 N N . PRO B 1 132 ? 5.898 15.328 18.422 1 94.44 132 PRO B N 1
ATOM 2276 C CA . PRO B 1 132 ? 6.5 13.992 18.422 1 94.44 132 PRO B CA 1
ATOM 2277 C C . PRO B 1 132 ? 6.836 13.492 17.016 1 94.44 132 PRO B C 1
ATOM 2279 O O . PRO B 1 132 ? 6.184 13.891 16.047 1 94.44 132 PRO B O 1
ATOM 2282 N N . THR B 1 133 ? 7.832 12.594 16.969 1 96.38 133 THR B N 1
ATOM 2283 C CA . THR B 1 133 ? 8.289 12.008 15.719 1 96.38 133 THR B CA 1
ATOM 2284 C C . THR B 1 133 ? 7.125 11.375 14.961 1 96.38 133 THR B C 1
ATOM 2286 O O . THR B 1 133 ? 7.016 11.516 13.742 1 96.38 133 THR B O 1
ATOM 2289 N N . ALA B 1 134 ? 6.227 10.742 15.68 1 96 134 ALA B N 1
ATOM 2290 C CA . ALA B 1 134 ? 5.082 10.086 15.055 1 96 134 ALA B CA 1
ATOM 2291 C C . ALA B 1 134 ? 4.18 11.094 14.359 1 96 134 ALA B C 1
ATOM 2293 O O . ALA B 1 134 ? 3.711 10.852 13.242 1 96 134 ALA B O 1
ATOM 2294 N N . VAL B 1 135 ? 3.99 12.18 14.977 1 96.94 135 VAL B N 1
ATOM 2295 C CA . VAL B 1 135 ? 3.119 13.211 14.422 1 96.94 135 VAL B CA 1
ATOM 2296 C C . VAL B 1 135 ? 3.781 13.844 13.195 1 96.94 135 VAL B C 1
ATOM 2298 O O . VAL B 1 135 ? 3.121 14.109 12.188 1 96.94 135 VAL B O 1
ATOM 2301 N N . LYS B 1 136 ? 5.086 14.07 13.312 1 98.06 136 LYS B N 1
ATOM 2302 C CA . LYS B 1 136 ? 5.836 14.586 12.172 1 98.06 136 LYS B CA 1
ATOM 2303 C C . LYS B 1 136 ? 5.707 13.664 10.969 1 98.06 136 LYS B C 1
ATOM 2305 O O . LYS B 1 136 ? 5.406 14.125 9.859 1 98.06 136 LYS B O 1
ATOM 2310 N N . SER B 1 137 ? 5.879 12.383 11.203 1 98.5 137 SER B N 1
ATOM 2311 C CA . SER B 1 137 ? 5.797 11.391 10.141 1 98.5 137 SER B CA 1
ATOM 2312 C C . SER B 1 137 ? 4.41 11.367 9.508 1 98.5 137 SER B C 1
ATOM 2314 O O . SER B 1 137 ? 4.277 11.383 8.281 1 98.5 137 SER B O 1
ATOM 2316 N N . GLN B 1 138 ? 3.4 11.422 10.32 1 98.25 138 GLN B N 1
ATOM 2317 C CA . GLN B 1 138 ? 2.018 11.391 9.852 1 98.25 138 GLN B CA 1
ATOM 2318 C C . GLN B 1 138 ? 1.689 12.641 9.031 1 98.25 138 GLN B C 1
ATOM 2320 O O . GLN B 1 138 ? 0.927 12.57 8.07 1 98.25 138 GLN B O 1
ATOM 2325 N N . THR B 1 139 ? 2.291 13.695 9.461 1 98.56 139 THR B N 1
ATOM 2326 C CA . THR B 1 139 ? 2.057 14.945 8.75 1 98.56 139 THR B CA 1
ATOM 2327 C C . THR B 1 139 ? 2.639 14.891 7.34 1 98.56 139 THR B C 1
ATOM 2329 O O . THR B 1 139 ? 2.008 15.344 6.383 1 98.56 139 THR B O 1
ATOM 2332 N N . VAL B 1 140 ? 3.826 14.281 7.195 1 98.81 140 VAL B N 1
ATOM 2333 C CA . VAL B 1 140 ? 4.434 14.125 5.875 1 98.81 140 VAL B CA 1
ATOM 2334 C C . VAL B 1 140 ? 3.551 13.227 5.004 1 98.81 140 VAL B C 1
ATOM 2336 O O . VAL B 1 140 ? 3.297 13.547 3.84 1 98.81 140 VAL B O 1
ATOM 2339 N N . LEU B 1 141 ? 3.059 12.141 5.59 1 98.88 141 LEU B N 1
ATOM 2340 C CA . LEU B 1 141 ? 2.164 11.258 4.852 1 98.88 141 LEU B CA 1
ATOM 2341 C C . LEU B 1 141 ? 0.913 12 4.398 1 98.88 141 LEU B C 1
ATOM 2343 O O . LEU B 1 141 ? 0.49 11.875 3.248 1 98.88 141 LEU B O 1
ATOM 2347 N N . ALA B 1 142 ? 0.413 12.836 5.277 1 98.88 142 ALA B N 1
ATOM 2348 C CA . ALA B 1 142 ? -0.786 13.609 4.953 1 98.88 142 ALA B CA 1
ATOM 2349 C C . ALA B 1 142 ? -0.512 14.609 3.834 1 98.88 142 ALA B C 1
ATOM 2351 O O . ALA B 1 142 ? -1.374 14.852 2.986 1 98.88 142 ALA B O 1
ATOM 2352 N N . LEU B 1 143 ? 0.673 15.172 3.869 1 98.88 143 LEU B N 1
ATOM 2353 C CA . LEU B 1 143 ? 1.041 16.109 2.812 1 98.88 143 LEU B CA 1
ATOM 2354 C C . LEU B 1 143 ? 1.134 15.398 1.465 1 98.88 143 LEU B C 1
ATOM 2356 O O . LEU B 1 143 ? 0.662 15.922 0.451 1 98.88 143 LEU B O 1
ATOM 2360 N N . VAL B 1 144 ? 1.688 14.195 1.454 1 98.88 144 VAL B N 1
ATOM 2361 C CA . VAL B 1 144 ? 1.704 13.383 0.24 1 98.88 144 VAL B CA 1
ATOM 2362 C C . VAL B 1 144 ? 0.273 13.133 -0.23 1 98.88 144 VAL B C 1
ATOM 2364 O O . VAL B 1 144 ? -0.036 13.289 -1.414 1 98.88 144 VAL B O 1
ATOM 2367 N N . GLY B 1 145 ? -0.556 12.758 0.711 1 98.81 145 GLY B N 1
ATOM 2368 C CA . GLY B 1 145 ? -1.958 12.539 0.393 1 98.81 145 GLY B CA 1
ATOM 2369 C C . GLY B 1 145 ? -2.646 13.773 -0.156 1 98.81 145 GLY B C 1
ATOM 2370 O O . GLY B 1 145 ? -3.477 13.672 -1.062 1 98.81 145 GLY B O 1
ATOM 2371 N N . ALA B 1 146 ? -2.293 14.93 0.375 1 98.81 146 ALA B N 1
ATOM 2372 C CA . ALA B 1 146 ? -2.865 16.188 -0.089 1 98.81 146 ALA B CA 1
ATOM 2373 C C . ALA B 1 146 ? -2.471 16.469 -1.536 1 98.81 146 ALA B C 1
ATOM 2375 O O . ALA B 1 146 ? -3.312 16.859 -2.354 1 98.81 146 ALA B O 1
ATOM 2376 N N . VAL B 1 147 ? -1.227 16.281 -1.854 1 98.75 147 VAL B N 1
ATOM 2377 C CA . VAL B 1 147 ? -0.744 16.516 -3.211 1 98.75 147 VAL B CA 1
ATOM 2378 C C . VAL B 1 147 ? -1.419 15.531 -4.172 1 98.75 147 VAL B C 1
ATOM 2380 O O . VAL B 1 147 ? -1.872 15.922 -5.25 1 98.75 147 VAL B O 1
ATOM 2383 N N . TYR B 1 148 ? -1.518 14.289 -3.744 1 98.62 148 TYR B N 1
ATOM 2384 C CA . TYR B 1 148 ? -2.199 13.312 -4.586 1 98.62 148 TYR B CA 1
ATOM 2385 C C . TYR B 1 148 ? -3.654 13.711 -4.809 1 98.62 148 TYR B C 1
ATOM 2387 O O . TYR B 1 148 ? -4.152 13.656 -5.938 1 98.62 148 TYR B O 1
ATOM 2395 N N . HIS B 1 149 ? -4.258 14.102 -3.783 1 97.12 149 HIS B N 1
ATOM 2396 C CA . HIS B 1 149 ? -5.68 14.422 -3.793 1 97.12 149 HIS B CA 1
ATOM 2397 C C . HIS B 1 149 ? -5.977 15.586 -4.73 1 97.12 149 HIS B C 1
ATOM 2399 O O . HIS B 1 149 ? -6.918 15.531 -5.523 1 97.12 149 HIS B O 1
ATOM 2405 N N . GLU B 1 150 ? -5.164 16.562 -4.684 1 97.69 150 GLU B N 1
ATOM 2406 C CA . GLU B 1 150 ? -5.492 17.781 -5.418 1 97.69 150 GLU B CA 1
ATOM 2407 C C . GLU B 1 150 ? -4.805 17.812 -6.781 1 97.69 150 GLU B C 1
ATOM 2409 O O . GLU B 1 150 ? -5.336 18.375 -7.738 1 97.69 150 GLU B O 1
ATOM 2414 N N . ARG B 1 151 ? -3.637 17.109 -6.828 1 98.12 151 ARG B N 1
ATOM 2415 C CA . ARG B 1 151 ? -2.838 17.344 -8.031 1 98.12 151 ARG B CA 1
ATOM 2416 C C . ARG B 1 151 ? -2.66 16.047 -8.82 1 98.12 151 ARG B C 1
ATOM 2418 O O . ARG B 1 151 ? -2.121 16.062 -9.93 1 98.12 151 ARG B O 1
ATOM 2425 N N . GLY B 1 152 ? -2.996 14.984 -8.273 1 97.31 152 GLY B N 1
ATOM 2426 C CA . GLY B 1 152 ? -3.029 13.742 -9.016 1 97.31 152 GLY B CA 1
ATOM 2427 C C . GLY B 1 152 ? -1.744 12.945 -8.906 1 97.31 152 GLY B C 1
ATOM 2428 O O . GLY B 1 152 ? -0.833 13.328 -8.172 1 97.31 152 GLY B O 1
ATOM 2429 N N . LEU B 1 153 ? -1.776 11.867 -9.656 1 97.5 153 LEU B N 1
ATOM 2430 C CA . LEU B 1 153 ? -0.758 10.828 -9.547 1 97.5 153 LEU B CA 1
ATOM 2431 C C . LEU B 1 153 ? 0.619 11.375 -9.898 1 97.5 153 LEU B C 1
ATOM 2433 O O . LEU B 1 153 ? 1.564 11.25 -9.117 1 97.5 153 LEU B O 1
ATOM 2437 N N . ASN B 1 154 ? 0.743 11.977 -11.031 1 97.69 154 ASN B N 1
ATOM 2438 C CA . ASN B 1 154 ? 2.043 12.438 -11.516 1 97.69 154 ASN B CA 1
ATOM 2439 C C . ASN B 1 154 ? 2.635 13.508 -10.594 1 97.69 154 ASN B C 1
ATOM 2441 O O . ASN B 1 154 ? 3.824 13.469 -10.281 1 97.69 154 ASN B O 1
ATOM 2445 N N . ALA B 1 155 ? 1.821 14.414 -10.133 1 98.38 155 ALA B N 1
ATOM 2446 C CA . ALA B 1 155 ? 2.275 15.469 -9.227 1 98.38 155 ALA B CA 1
ATOM 2447 C C . ALA B 1 155 ? 2.74 14.891 -7.895 1 98.38 155 ALA B C 1
ATOM 2449 O O . ALA B 1 155 ? 3.766 15.305 -7.352 1 98.38 155 ALA B O 1
ATOM 2450 N N . ALA B 1 156 ? 1.96 13.938 -7.41 1 98.62 156 ALA B N 1
ATOM 2451 C CA . ALA B 1 156 ? 2.326 13.312 -6.145 1 98.62 156 ALA B CA 1
ATOM 2452 C C . ALA B 1 156 ? 3.633 12.531 -6.273 1 98.62 156 ALA B C 1
ATOM 2454 O O . ALA B 1 156 ? 4.48 12.578 -5.383 1 98.62 156 ALA B O 1
ATOM 2455 N N . LYS B 1 157 ? 3.754 11.828 -7.371 1 98.12 157 LYS B N 1
ATOM 2456 C CA . LYS B 1 157 ? 4.98 11.078 -7.617 1 98.12 157 LYS B CA 1
ATOM 2457 C C . LYS B 1 157 ? 6.191 12.008 -7.668 1 98.12 157 LYS B C 1
ATOM 2459 O O . LYS B 1 157 ? 7.227 11.727 -7.059 1 98.12 157 LYS B O 1
ATOM 2464 N N . ASP B 1 158 ? 6.078 13.094 -8.367 1 98.19 158 ASP B N 1
ATOM 2465 C CA . ASP B 1 158 ? 7.156 14.07 -8.469 1 98.19 158 ASP B CA 1
ATOM 2466 C C . ASP B 1 158 ? 7.48 14.672 -7.105 1 98.19 158 ASP B C 1
ATOM 2468 O O . ASP B 1 158 ? 8.648 14.859 -6.762 1 98.19 158 ASP B O 1
ATOM 2472 N N . PHE B 1 159 ? 6.48 15.008 -6.352 1 98.5 159 PHE B N 1
ATOM 2473 C CA . PHE B 1 159 ? 6.648 15.562 -5.012 1 98.5 159 PHE B CA 1
ATOM 2474 C C . PHE B 1 159 ? 7.441 14.609 -4.125 1 98.5 159 PHE B C 1
ATOM 2476 O O . PHE B 1 159 ? 8.367 15.023 -3.434 1 98.5 159 PHE B O 1
ATOM 2483 N N . VAL B 1 160 ? 7.062 13.32 -4.168 1 98.62 160 VAL B N 1
ATOM 2484 C CA . VAL B 1 160 ? 7.691 12.305 -3.332 1 98.62 160 VAL B CA 1
ATOM 2485 C C . VAL B 1 160 ? 9.148 12.109 -3.76 1 98.62 160 VAL B C 1
ATOM 2487 O O . VAL B 1 160 ? 10.039 12.016 -2.918 1 98.62 160 VAL B O 1
ATOM 2490 N N . LYS B 1 161 ? 9.398 12.062 -5.027 1 97.94 161 LYS B N 1
ATOM 2491 C CA . LYS B 1 161 ? 10.75 11.898 -5.539 1 97.94 161 LYS B CA 1
ATOM 2492 C C . LYS B 1 161 ? 11.656 13.047 -5.102 1 97.94 161 LYS B C 1
ATOM 2494 O O . LYS B 1 161 ? 12.805 12.836 -4.73 1 97.94 161 LYS B O 1
ATOM 2499 N N . LYS B 1 162 ? 11.125 14.188 -5.059 1 97.62 162 LYS B N 1
ATOM 2500 C CA . LYS B 1 162 ? 11.891 15.391 -4.766 1 97.62 162 LYS B CA 1
ATOM 2501 C C . LYS B 1 162 ? 12.094 15.57 -3.264 1 97.62 162 LYS B C 1
ATOM 2503 O O . LYS B 1 162 ? 13.156 16 -2.82 1 97.62 162 LYS B O 1
ATOM 2508 N N . ASN B 1 163 ? 11.062 15.234 -2.482 1 98.06 163 ASN B N 1
ATOM 2509 C CA . ASN B 1 163 ? 11.055 15.711 -1.104 1 98.06 163 ASN B CA 1
ATOM 2510 C C . ASN B 1 163 ? 11.172 14.562 -0.109 1 98.06 163 ASN B C 1
ATOM 2512 O O . ASN B 1 163 ? 11.492 14.773 1.061 1 98.06 163 ASN B O 1
ATOM 2516 N N . VAL B 1 164 ? 10.883 13.328 -0.6 1 98.19 164 VAL B N 1
ATOM 2517 C CA . VAL B 1 164 ? 10.766 12.258 0.387 1 98.19 164 VAL B CA 1
ATOM 2518 C C . VAL B 1 164 ? 11.797 11.172 0.105 1 98.19 164 VAL B C 1
ATOM 2520 O O . VAL B 1 164 ? 12.453 10.68 1.023 1 98.19 164 VAL B O 1
ATOM 2523 N N . LEU B 1 165 ? 12 10.805 -1.201 1 96.25 165 LEU B N 1
ATOM 2524 C CA . LEU B 1 165 ? 12.867 9.695 -1.572 1 96.25 165 LEU B CA 1
ATOM 2525 C C . LEU B 1 165 ? 14.297 10.18 -1.798 1 96.25 165 LEU B C 1
ATOM 2527 O O . LEU B 1 165 ? 14.523 11.164 -2.506 1 96.25 165 LEU B O 1
#

Organism: NCBI:txid747725